Protein 1EHW (pdb70)

Sequence (285 aa):
HMGTRERTLVAVKPDGVQRRLVGDVIQRFERRGFTLVGMKMLQAPESVLAEHYQDLRRKPFYPALIRYMSSGPVVAMVWEGYNVVRASRAMIGHTDSAEAAPGTIRGDFSVHISRNVIHASDSVEGAQREIQLWFQSSELVSWMGTRERTLVAVKPDGVQRRLVGDVIQRFERRGFTLVGMKMLQAPESVLAEHYQDLRRKPFYPALIRYMSSGPVVAMVWEGYNVVRASRAMIGHTDSAEAAPGTIRGDFSVHISRNVIHASDSVEGAQREIQLWFQSSELVSW

Secondary structure (DSSP, 8-state):
--GGG-EEEEEE-HHHHHTT-HHHHHHHHHHTT-EEEEEEEE---HHHHHHHTGGGTTSTTHHHHHHHHTSS-EEEEEEESTTHHHHHHHHH--SSGGGSPBTBHHHHH---SS--SEEE-SSHHHHHHHHHHH--GGG----/--TT-EEEEEE-HHHHHTT-HHHHHHHHHHHT-EEEEEEEE---HHHHHHHTGGGTTSTTHHHHHHHHTSS-EEEEEEE-TTHHHHHHHHH--SSGGGSPBTBHHHHH---SSS-SEEE-SSHHHHHHHHHHH--GGG----

InterPro domains:
  IPR001564 Nucleoside diphosphate kinase [MF_00451] (37-172)
  IPR001564 Nucleoside diphosphate kinase [PR01243] (40-62)
  IPR001564 Nucleoside diphosphate kinase [PR01243] (84-103)
  IPR001564 Nucleoside diphosphate kinase [PR01243] (104-121)
  IPR001564 Nucleoside diphosphate kinase [PR01243] (125-141)
  IPR001564 Nucleoside diphosphate kinase [PR01243] (148-167)
  IPR023005 Nucleoside diphosphate kinase, active site [PS00469] (148-156)
  IPR034907 Nucleoside diphosphate kinase-like domain [PF00334] (38-171)
  IPR034907 Nucleoside diphosphate kinase-like domain [SM00562] (37-174)
  IPR036850 Nucleoside diphosphate kinase-like domain superfamily [G3DSA:3.30.70.141] (36-185)
  IPR036850 Nucleoside diphosphate kinase-like domain superfamily [SSF54919] (35-176)

Nearest PDB structures (foldseek):
  1ehw-assembly1_A  TM=1.000E+00  e=7.926E-31  Homo sapiens
  8qvz-assembly1_C  TM=9.868E-01  e=5.916E-25  Homo sapiens
  3bbc-assembly1_F  TM=9.945E-01  e=2.303E-24  Homo sapiens
  3wx8-assembly1_A  TM=9.876E-01  e=6.382E-24  Drosophila melanogaster
  4fkx-assembly1_A  TM=9.896E-01  e=4.544E-24  Trypanosoma brucei brucei TREU927

GO terms:
  GO:0005543 phospholipid binding (F, IDA)
  GO:0034214 protein hexamerization (P, IDA)
  GO:0005741 mitochondrial outer membrane (C, IDA)
  GO:0005743 mitochondrial inner membrane (C, IDA)
  GO:0005758 mitochondrial intermembrane space (C, IDA)
  GO:0005759 mitochondrial matrix (C, IDA)
  GO:0004550 nucleoside diphosphate kinase activity (F, IDA)
  GO:0120010 intermembrane phospholipid transfer (P, IDA)
  GO:0140339 phosphatidylglycerol transfer activity (F, IDA)
  GO:0160204 mitochondrion-mitochondrion outer membrane tether activity (F, IDA)
  GO:0005758 mitochondrial intermembrane space (C, EXP)
  GO:0005759 mitochondrial matrix (C, EXP)
  GO:0005739 mitochondrion (C, TAS)
  GO:0004550 nucleoside diphosphate kinase activity (F, TAS)
  GO:0009116 nucleoside metabolic process (P, TAS)
  GO:0005739 mitochondrion (C, HTP)
  GO:0005743 mitochondrial inner membrane (C, TAS)
  GO:0005515 protein binding (F, IPI)
  GO:0006869 lipid transport (P, IDA)
  GO:1901612 cardiolipin binding (F, IDA)

Radius of gyration: 19.13 Å; Cα contacts (8 Å, |Δi|>4): 571; chains: 2; bounding box: 41×61×41 Å

Organism: Homo sapiens (NCBI:txid9606)

B-factor: mean 34.46, std 13.57, range [12.35, 84.91]

Solvent-accessible surface area: 13832 Å² total; per-residue (Å²): 105,166,36,80,152,26,62,0,0,0,4,0,16,0,12,0,3,77,124,78,17,1,0,40,0,0,46,40,0,11,186,131,44,12,24,6,0,0,4,37,7,38,93,4,66,103,86,30,0,36,90,13,24,78,119,52,152,203,99,125,103,36,80,51,23,16,165,47,5,26,72,2,1,0,0,0,0,0,1,28,14,147,41,0,8,168,13,0,95,71,28,2,16,101,81,31,3,67,127,10,57,120,54,22,0,12,23,66,44,15,100,79,108,55,114,3,0,0,25,0,0,94,33,57,125,15,0,96,86,14,18,139,41,13,11,127,103,101,48,38,16,94,122,112,45,88,103,39,54,0,0,0,3,0,18,1,16,0,3,88,127,81,17,1,0,42,0,0,45,37,0,10,176,137,43,16,24,6,0,0,4,36,7,38,80,5,64,114,84,29,0,37,91,12,23,90,109,75,158,210,116,108,164,23,99,43,36,14,179,36,4,44,74,8,8,0,0,0,0,0,0,17,12,161,53,0,5,168,12,0,94,71,28,0,17,89,82,32,3,74,111,9,62,119,57,20,1,14,24,64,43,16,98,73,98,78,120,5,0,0,25,0,0,98,28,76,126,14,1,101,89,14,12,145,38,15,12,127,101,105,54,40,16,82,94

Foldseek 3Di:
DDFFFQKKKKKFAFLQVVVPCVVVVVVVLVVVPKDWFFKDKDQDDLVLVCVLPVVCVPPPCSVVLSCRRNVGIMMMTMITGGVVQVVLVLQAADLQLCPGDCRRQSVPPHRHRSNSGMDMQNDSVSRVVSCVSPDDVVRTHDD/DQQQFKKKKKFAFVLVVVPCPVVVVVVCVVVPKDWFFKDKDQDDLVLVCVLPVVCPPPPPPVVLSCRRRVGIMMMTMITGGVVQVVLVLQQADLALCPGDPRHVSVPPHHGSRNRGMDMQNDRVSRVVSCVSPDDPVRTHDD

Structure (mmCIF, N/CA/C/O backbone):
data_1EHW
#
_entry.id   1EHW
#
_cell.length_a   112.960
_cell.length_b   112.960
_cell.length_c   112.960
_cell.angle_alpha   90.00
_cell.angle_beta   90.00
_cell.angle_gamma   90.00
#
_symmetry.space_group_name_H-M   'P 21 3'
#
loop_
_entity.id
_entity.type
_entity.pdbx_description
1 polymer 'NUCLEOSIDE DIPHOSPHATE KINASE'
2 non-polymer 'SULFATE ION'
3 water water
#
loop_
_atom_site.group_PDB
_atom_site.id
_atom_site.type_symbol
_atom_site.label_atom_id
_atom_site.label_alt_id
_atom_site.label_comp_id
_atom_site.label_asym_id
_atom_site.label_entity_id
_atom_site.label_seq_id
_atom_site.pdbx_PDB_ins_code
_atom_site.Cartn_x
_atom_site.Cartn_y
_atom_site.Cartn_z
_atom_site.occupancy
_atom_site.B_iso_or_equiv
_atom_site.auth_seq_id
_atom_site.auth_comp_id
_atom_site.auth_asym_id
_atom_site.auth_atom_id
_atom_site.pdbx_PDB_model_num
ATOM 1 N N . HIS A 1 20 ? 91.101 95.678 41.325 1.00 64.05 0 HIS A N 1
ATOM 2 C CA . HIS A 1 20 ? 92.031 96.838 41.164 1.00 63.83 0 HIS A CA 1
ATOM 3 C C . HIS A 1 20 ? 92.235 97.584 42.493 1.00 63.45 0 HIS A C 1
ATOM 4 O O . HIS A 1 20 ? 92.482 98.796 42.515 1.00 62.99 0 HIS A O 1
ATOM 6 N N . MET A 1 21 ? 92.126 96.847 43.597 1.00 62.51 1 MET A N 1
ATOM 7 C CA . MET A 1 21 ? 92.301 97.416 44.931 1.00 61.01 1 MET A CA 1
ATOM 8 C C . MET A 1 21 ? 93.367 96.653 45.702 1.00 57.72 1 MET A C 1
ATOM 9 O O . MET A 1 21 ? 93.897 95.653 45.219 1.00 56.95 1 MET A O 1
ATOM 14 N N . GLY A 1 22 ? 93.658 97.127 46.909 1.00 55.43 2 GLY A N 1
ATOM 15 C CA . GLY A 1 22 ? 94.644 96.476 47.745 1.00 52.42 2 GLY A CA 1
ATOM 16 C C . GLY A 1 22 ? 95.909 96.051 47.017 1.00 50.80 2 GLY A C 1
ATOM 17 O O . GLY A 1 22 ? 96.681 96.886 46.549 1.00 49.60 2 GLY A O 1
ATOM 18 N N . THR A 1 23 ? 96.114 94.744 46.912 1.00 48.84 3 THR A N 1
ATOM 19 C CA . THR A 1 23 ? 97.300 94.196 46.272 1.00 48.84 3 THR A CA 1
ATOM 20 C C . THR A 1 23 ? 97.386 94.340 44.740 1.00 47.81 3 THR A C 1
ATOM 21 O O . THR A 1 23 ? 98.452 94.146 44.159 1.00 47.24 3 THR A O 1
ATOM 25 N N . ARG A 1 24 ? 96.281 94.676 44.083 1.00 46.60 4 ARG A N 1
ATOM 26 C CA . ARG A 1 24 ? 96.292 94.838 42.624 1.00 45.29 4 ARG A CA 1
ATOM 27 C C . ARG A 1 24 ? 96.207 96.316 42.244 1.00 41.02 4 ARG A C 1
ATOM 28 O O . ARG A 1 24 ? 95.859 96.641 41.101 1.00 40.61 4 ARG A O 1
ATOM 36 N N . GLU A 1 25 ? 96.514 97.196 43.206 1.00 35.91 5 GLU A N 1
ATOM 37 C CA . GLU A 1 25 ? 96.515 98.653 43.005 1.00 31.65 5 GLU A CA 1
ATOM 38 C C . GLU A 1 25 ? 97.582 99.006 41.941 1.00 29.56 5 GLU A C 1
ATOM 39 O O . GLU A 1 25 ? 98.640 98.382 41.873 1.00 28.14 5 GLU A O 1
ATOM 45 N N . ARG A 1 26 ? 97.300 99.985 41.094 1.00 29.09 6 ARG A N 1
ATOM 46 C CA . ARG A 1 26 ? 98.241 100.353 40.049 1.00 28.27 6 ARG A CA 1
ATOM 47 C C . ARG A 1 26 ? 98.500 101.859 39.963 1.00 27.73 6 ARG A C 1
ATOM 48 O O . ARG A 1 26 ? 97.686 102.664 40.417 1.00 26.74 6 ARG A O 1
ATOM 56 N N . THR A 1 27 ? 99.647 102.248 39.417 1.00 25.63 7 THR A N 1
ATOM 57 C CA . THR A 1 27 ? 99.969 103.672 39.296 1.00 25.69 7 THR A CA 1
ATOM 58 C C . THR A 1 27 ? 100.798 103.960 38.046 1.00 25.06 7 THR A C 1
ATOM 59 O O . THR A 1 27 ? 101.468 103.078 37.526 1.00 24.38 7 THR A O 1
ATOM 63 N N . LEU A 1 28 ? 100.741 105.188 37.549 1.00 25.12 8 LEU A N 1
ATOM 64 C CA . LEU A 1 28 ? 101.524 105.525 36.373 1.00 23.10 8 LEU A CA 1
ATOM 65 C C . LEU A 1 28 ? 102.789 106.274 36.788 1.00 22.78 8 LEU A C 1
ATOM 66 O O . LEU A 1 28 ? 102.732 107.228 37.565 1.00 22.39 8 LEU A O 1
ATOM 71 N N . VAL A 1 29 ? 103.928 105.837 36.280 1.00 21.90 9 VAL A N 1
ATOM 72 C CA . VAL A 1 29 ? 105.190 106.493 36.575 1.00 21.70 9 VAL A CA 1
ATOM 73 C C . VAL A 1 29 ? 105.826 106.859 35.230 1.00 22.66 9 VAL A C 1
ATOM 74 O O . VAL A 1 29 ? 105.823 106.059 34.284 1.00 21.31 9 VAL A O 1
ATOM 78 N N . ALA A 1 30 ? 106.374 108.063 35.126 1.00 21.34 10 ALA A N 1
ATOM 79 C CA . ALA A 1 30 ? 106.995 108.442 33.870 1.00 22.10 10 ALA A CA 1
ATOM 80 C C . ALA A 1 30 ? 108.342 109.114 34.060 1.00 20.27 10 ALA A C 1
ATOM 81 O O . ALA A 1 30 ? 108.513 109.968 34.924 1.00 23.24 10 ALA A O 1
ATOM 83 N N . VAL A 1 31 ? 109.312 108.706 33.260 1.00 20.46 11 VAL A N 1
ATOM 84 C CA . VAL A 1 31 ? 110.605 109.335 33.338 1.00 21.22 11 VAL A CA 1
ATOM 85 C C . VAL A 1 31 ? 110.568 110.433 32.281 1.00 22.96 11 VAL A C 1
ATOM 86 O O . VAL A 1 31 ? 110.366 110.171 31.106 1.00 23.09 11 VAL A O 1
ATOM 90 N N . LYS A 1 32 ? 110.734 111.666 32.747 1.00 21.93 12 LYS A N 1
ATOM 91 C CA . LYS A 1 32 ? 110.698 112.861 31.934 1.00 21.36 12 LYS A CA 1
ATOM 92 C C . LYS A 1 32 ? 111.892 112.979 30.997 1.00 22.85 12 LYS A C 1
ATOM 93 O O . LYS A 1 32 ? 112.900 112.282 31.167 1.00 24.04 12 LYS A O 1
ATOM 99 N N . PRO A 1 33 ? 111.797 113.863 29.987 1.00 21.92 13 PRO A N 1
ATOM 100 C CA . PRO A 1 33 ? 112.897 114.024 29.034 1.00 20.64 13 PRO A CA 1
ATOM 101 C C . PRO A 1 33 ? 114.264 114.221 29.670 1.00 19.06 13 PRO A C 1
ATOM 102 O O . PRO A 1 33 ? 115.244 113.649 29.196 1.00 18.94 13 PRO A O 1
ATOM 106 N N . ASP A 1 34 ? 114.344 115.013 30.739 1.00 19.99 14 ASP A N 1
ATOM 107 C CA . ASP A 1 34 ? 115.637 115.235 31.388 1.00 19.40 14 ASP A CA 1
ATOM 108 C C . ASP A 1 34 ? 116.199 113.925 31.938 1.00 19.42 14 ASP A C 1
ATOM 109 O O . ASP A 1 34 ? 117.390 113.654 31.820 1.00 20.77 14 ASP A O 1
ATOM 114 N N . GLY A 1 35 ? 115.317 113.107 32.503 1.00 18.09 15 GLY A N 1
ATOM 115 C CA . GLY A 1 35 ? 115.714 111.825 33.069 1.00 21.55 15 GLY A CA 1
ATOM 116 C C . GLY A 1 35 ? 116.241 110.853 32.034 1.00 21.40 15 GLY A C 1
ATOM 117 O O . GLY A 1 35 ? 117.181 110.100 32.312 1.00 17.76 15 GLY A O 1
ATOM 118 N N . VAL A 1 36 ? 115.645 110.868 30.841 1.00 22.50 16 VAL A N 1
ATOM 119 C CA . VAL A 1 36 ? 116.080 109.984 29.769 1.00 22.57 16 VAL A CA 1
ATOM 120 C C . VAL A 1 36 ? 117.436 110.433 29.197 1.00 23.51 16 VAL A C 1
ATOM 121 O O . VAL A 1 36 ? 118.344 109.608 28.987 1.00 23.44 16 VAL A O 1
ATOM 125 N N . GLN A 1 37 ? 117.579 111.734 28.958 1.00 24.25 17 GLN A N 1
ATOM 126 C CA . GLN A 1 37 ? 118.818 112.272 28.389 1.00 26.89 17 GLN A CA 1
ATOM 127 C C . GLN A 1 37 ? 119.993 112.192 29.363 1.00 26.43 17 GLN A C 1
ATOM 128 O O . GLN A 1 37 ? 121.136 112.002 28.954 1.00 25.94 17 GLN A O 1
ATOM 134 N N . ARG A 1 38 ? 119.721 112.329 30.655 1.00 24.16 18 ARG A N 1
ATOM 135 C CA . ARG A 1 38 ? 120.799 112.226 31.613 1.00 22.56 18 ARG A CA 1
ATOM 136 C C . ARG A 1 38 ? 121.081 110.744 31.928 1.00 22.40 18 ARG A C 1
ATOM 137 O O . ARG A 1 38 ? 121.916 110.424 32.759 1.00 21.94 18 ARG A O 1
ATOM 145 N N . ARG A 1 39 ? 120.379 109.845 31.244 1.00 23.15 19 ARG A N 1
ATOM 146 C CA . ARG A 1 39 ? 120.563 108.397 31.421 1.00 23.37 19 ARG A CA 1
ATOM 147 C C . ARG A 1 39 ? 120.349 107.842 32.835 1.00 22.90 19 ARG A C 1
ATOM 148 O O . ARG A 1 39 ? 121.212 107.154 33.386 1.00 18.53 19 ARG A O 1
ATOM 156 N N . LEU A 1 40 ? 119.178 108.147 33.394 1.00 19.82 20 LEU A N 1
ATOM 157 C CA . LEU A 1 40 ? 118.761 107.715 34.718 1.00 21.41 20 LEU A CA 1
ATOM 158 C C . LEU A 1 40 ? 117.620 106.670 34.644 1.00 19.58 20 LEU A C 1
ATOM 159 O O . LEU A 1 40 ? 117.013 106.339 35.661 1.00 20.44 20 LEU A O 1
ATOM 164 N N . VAL A 1 41 ? 117.340 106.141 33.458 1.00 19.40 21 VAL A N 1
ATOM 165 C CA . VAL A 1 41 ? 116.243 105.204 33.322 1.00 19.92 21 VAL A CA 1
ATOM 166 C C . VAL A 1 41 ? 116.463 103.944 34.155 1.00 20.77 21 VAL A C 1
ATOM 167 O O . VAL A 1 41 ? 115.588 103.544 34.914 1.00 18.19 21 VAL A O 1
ATOM 171 N N . GLY A 1 42 ? 117.642 103.337 34.026 1.00 20.27 22 GLY A N 1
ATOM 172 C CA . GLY A 1 42 ? 117.946 102.156 34.804 1.00 22.22 22 GLY A CA 1
ATOM 173 C C . GLY A 1 42 ? 117.858 102.470 36.292 1.00 22.39 22 GLY A C 1
ATOM 174 O O . GLY A 1 42 ? 117.230 101.712 37.046 1.00 20.57 22 GLY A O 1
ATOM 175 N N . ASP A 1 43 ? 118.468 103.580 36.720 1.00 20.17 23 ASP A N 1
ATOM 176 C CA . ASP A 1 43 ? 118.459 103.971 38.123 1.00 21.44 23 ASP A CA 1
ATOM 177 C C . ASP A 1 43 ? 117.062 104.068 38.684 1.00 20.21 23 ASP A C 1
ATOM 178 O O . ASP A 1 43 ? 116.802 103.601 39.786 1.00 20.71 23 ASP A O 1
ATOM 183 N N . VAL A 1 44 ? 116.164 104.701 37.939 1.00 19.64 24 VAL A N 1
ATOM 184 C CA . VAL A 1 44 ? 114.798 104.830 38.396 1.00 18.14 24 VAL A CA 1
ATOM 185 C C . VAL A 1 44 ? 114.078 103.476 38.511 1.00 18.29 24 VAL A C 1
ATOM 186 O O . VAL A 1 44 ? 113.404 103.218 39.503 1.00 17.31 24 VAL A O 1
ATOM 190 N N . ILE A 1 45 ? 114.226 102.612 37.503 1.00 18.19 25 ILE A N 1
ATOM 191 C CA . ILE A 1 45 ? 113.571 101.309 37.530 1.00 18.73 25 ILE A CA 1
ATOM 192 C C . ILE A 1 45 ? 114.069 100.422 38.679 1.00 18.47 25 ILE A C 1
ATOM 193 O O . ILE A 1 45 ? 113.252 99.762 39.332 1.00 20.80 25 ILE A O 1
ATOM 198 N N . GLN A 1 46 ? 115.385 100.421 38.949 1.00 20.57 26 GLN A N 1
ATOM 199 C CA . GLN A 1 46 ? 115.936 99.625 40.056 1.00 22.02 26 GLN A CA 1
ATOM 200 C C . GLN A 1 46 ? 115.232 99.934 41.374 1.00 19.19 26 GLN A C 1
ATOM 201 O O . GLN A 1 46 ? 114.955 99.031 42.156 1.00 19.73 26 GLN A O 1
ATOM 207 N N . ARG A 1 47 ? 114.942 101.203 41.632 1.00 18.51 27 ARG A N 1
ATOM 208 C CA . ARG A 1 47 ? 114.282 101.564 42.876 1.00 17.49 27 ARG A CA 1
ATOM 209 C C . ARG A 1 47 ? 112.870 101.022 42.994 1.00 17.35 27 ARG A C 1
ATOM 210 O O . ARG A 1 47 ? 112.434 100.663 44.091 1.00 17.64 27 ARG A O 1
ATOM 218 N N . PHE A 1 48 ? 112.143 100.948 41.886 1.00 16.87 28 PHE A N 1
ATOM 219 C CA . PHE A 1 48 ? 110.806 100.388 41.955 1.00 17.92 28 PHE A CA 1
ATOM 220 C C . PHE A 1 48 ? 110.925 98.855 42.058 1.00 18.23 28 PHE A C 1
ATOM 221 O O . PHE A 1 48 ? 110.178 98.215 42.793 1.00 17.83 28 PHE A O 1
ATOM 229 N N . GLU A 1 49 ? 111.891 98.270 41.360 1.00 17.57 29 GLU A N 1
ATOM 230 C CA . GLU A 1 49 ? 112.063 96.825 41.437 1.00 19.86 29 GLU A CA 1
ATOM 231 C C . GLU A 1 49 ? 112.493 96.367 42.817 1.00 19.33 29 GLU A C 1
ATOM 232 O O . GLU A 1 49 ? 111.941 95.417 43.357 1.00 20.46 29 GLU A O 1
ATOM 238 N N . ARG A 1 50 ? 113.456 97.046 43.414 1.00 18.10 30 ARG A N 1
ATOM 239 C CA . ARG A 1 50 ? 113.937 96.588 44.706 1.00 20.87 30 ARG A CA 1
ATOM 240 C C . ARG A 1 50 ? 112.875 96.720 45.777 1.00 20.39 30 ARG A C 1
ATOM 241 O O . ARG A 1 50 ? 112.934 96.058 46.800 1.00 20.54 30 ARG A O 1
ATOM 249 N N . ARG A 1 51 ? 111.875 97.551 45.536 1.00 20.05 31 ARG A N 1
ATOM 250 C CA . ARG A 1 51 ? 110.841 97.682 46.534 1.00 21.63 31 ARG A CA 1
ATOM 251 C C . ARG A 1 51 ? 109.775 96.581 46.383 1.00 22.75 31 ARG A C 1
ATOM 252 O O . ARG A 1 51 ? 108.835 96.514 47.172 1.00 24.27 31 ARG A O 1
ATOM 260 N N . GLY A 1 52 ? 109.930 95.716 45.379 1.00 21.65 32 GLY A N 1
ATOM 261 C CA . GLY A 1 52 ? 108.986 94.624 45.190 1.00 20.32 32 GLY A CA 1
ATOM 262 C C . GLY A 1 52 ? 107.782 94.834 44.277 1.00 22.68 32 GLY A C 1
ATOM 263 O O . GLY A 1 52 ? 106.910 93.969 44.175 1.00 23.03 32 GLY A O 1
ATOM 264 N N . PHE A 1 53 ? 107.714 95.966 43.595 1.00 21.22 33 PHE A N 1
ATOM 265 C CA . PHE A 1 53 ? 106.596 96.198 42.711 1.00 22.17 33 PHE A CA 1
ATOM 266 C C . PHE A 1 53 ? 106.699 95.340 41.462 1.00 20.32 33 PHE A C 1
ATOM 267 O O . PHE A 1 53 ? 107.759 94.836 41.138 1.00 21.48 33 PHE A O 1
ATOM 275 N N . THR A 1 54 ? 105.584 95.190 40.762 1.00 21.14 34 THR A N 1
ATOM 276 C CA . THR A 1 54 ? 105.538 94.411 39.542 1.00 21.76 34 THR A CA 1
ATOM 277 C C . THR A 1 54 ? 105.328 95.320 38.335 1.00 21.57 34 THR A C 1
ATOM 278 O O . THR A 1 54 ? 104.344 96.058 38.278 1.00 23.41 34 THR A O 1
ATOM 282 N N . LEU A 1 55 ? 106.252 95.258 37.382 1.00 22.13 35 LEU A N 1
ATOM 283 C CA . LEU A 1 55 ? 106.182 96.055 36.147 1.00 24.14 35 LEU A CA 1
ATOM 284 C C . LEU A 1 55 ? 105.112 95.471 35.238 1.00 24.38 35 LEU A C 1
ATOM 285 O O . LEU A 1 55 ? 105.271 94.392 34.689 1.00 24.95 35 LEU A O 1
ATOM 290 N N . VAL A 1 56 ? 104.035 96.198 35.049 1.00 23.42 36 VAL A N 1
ATOM 291 C CA . VAL A 1 56 ? 102.948 95.689 34.246 1.00 25.83 36 VAL A CA 1
ATOM 292 C C . VAL A 1 56 ? 102.791 96.294 32.838 1.00 26.17 36 VAL A C 1
ATOM 293 O O . VAL A 1 56 ? 102.096 95.747 31.997 1.00 24.76 36 VAL A O 1
ATOM 297 N N . GLY A 1 57 ? 103.460 97.411 32.572 1.00 25.05 37 GLY A N 1
ATOM 298 C CA . GLY A 1 57 ? 103.381 98.010 31.258 1.00 23.68 37 GLY A CA 1
ATOM 299 C C . GLY A 1 57 ? 104.543 98.960 31.097 1.00 24.22 37 GLY A C 1
ATOM 300 O O . GLY A 1 57 ? 104.971 99.583 32.063 1.00 23.85 37 GLY A O 1
ATOM 301 N N . MET A 1 58 ? 105.079 99.070 29.892 1.00 25.89 38 MET A N 1
ATOM 302 C CA . MET A 1 58 ? 106.170 99.995 29.685 1.00 26.68 38 MET A CA 1
ATOM 303 C C . MET A 1 58 ? 106.489 100.291 28.227 1.00 27.37 38 MET A C 1
ATOM 304 O O . MET A 1 58 ? 106.493 99.388 27.383 1.00 27.38 38 MET A O 1
ATOM 309 N N . LYS A 1 59 ? 106.756 101.566 27.943 1.00 27.39 39 LYS A N 1
ATOM 310 C CA . LYS A 1 59 ? 107.134 101.986 26.596 1.00 28.71 39 LYS A CA 1
ATOM 311 C C . LYS A 1 59 ? 107.790 103.360 26.555 1.00 28.13 39 LYS A C 1
ATOM 312 O O . LYS A 1 59 ? 107.520 104.224 27.393 1.00 25.79 39 LYS A O 1
ATOM 318 N N . MET A 1 60 ? 108.668 103.536 25.580 1.00 27.94 40 MET A N 1
ATOM 319 C CA . MET A 1 60 ? 109.317 104.804 25.366 1.00 29.10 40 MET A CA 1
ATOM 320 C C . MET A 1 60 ? 108.591 105.462 24.194 1.00 31.23 40 MET A C 1
ATOM 321 O O . MET A 1 60 ? 108.309 104.801 23.194 1.00 31.61 40 MET A O 1
ATOM 326 N N . LEU A 1 61 ? 108.289 106.749 24.314 1.00 31.51 41 LEU A N 1
ATOM 327 C CA . LEU A 1 61 ? 107.627 107.463 23.236 1.00 32.90 41 LEU A CA 1
ATOM 328 C C . LEU A 1 61 ? 107.793 108.964 23.339 1.00 34.68 41 LEU A C 1
ATOM 329 O O . LEU A 1 61 ? 108.187 109.501 24.376 1.00 33.03 41 LEU A O 1
ATOM 334 N N . GLN A 1 62 ? 107.502 109.633 22.227 1.00 38.63 42 GLN A N 1
ATOM 335 C CA . GLN A 1 62 ? 107.496 111.089 22.163 1.00 40.14 42 GLN A CA 1
ATOM 336 C C . GLN A 1 62 ? 106.017 111.359 22.348 1.00 39.63 42 GLN A C 1
ATOM 337 O O . GLN A 1 62 ? 105.220 111.115 21.453 1.00 40.97 42 GLN A O 1
ATOM 343 N N . ALA A 1 63 ? 105.638 111.818 23.527 1.00 39.69 43 ALA A N 1
ATOM 344 C CA . ALA A 1 63 ? 104.243 112.083 23.813 1.00 40.09 43 ALA A CA 1
ATOM 345 C C . ALA A 1 63 ? 103.656 113.160 22.906 1.00 42.26 43 ALA A C 1
ATOM 346 O O . ALA A 1 63 ? 104.278 114.200 22.680 1.00 41.65 43 ALA A O 1
ATOM 348 N N . PRO A 1 64 ? 102.456 112.906 22.351 1.00 43.85 44 PRO A N 1
ATOM 349 C CA . PRO A 1 64 ? 101.774 113.863 21.472 1.00 45.53 44 PRO A CA 1
ATOM 350 C C . PRO A 1 64 ? 101.233 114.972 22.361 1.00 46.40 44 PRO A C 1
ATOM 351 O O . PRO A 1 64 ? 100.739 114.694 23.459 1.00 45.43 44 PRO A O 1
ATOM 355 N N . GLU A 1 65 ? 101.322 116.220 21.909 1.00 48.32 45 GLU A N 1
ATOM 356 C CA . GLU A 1 65 ? 100.819 117.328 22.711 1.00 50.01 45 GLU A CA 1
ATOM 357 C C . GLU A 1 65 ? 99.371 1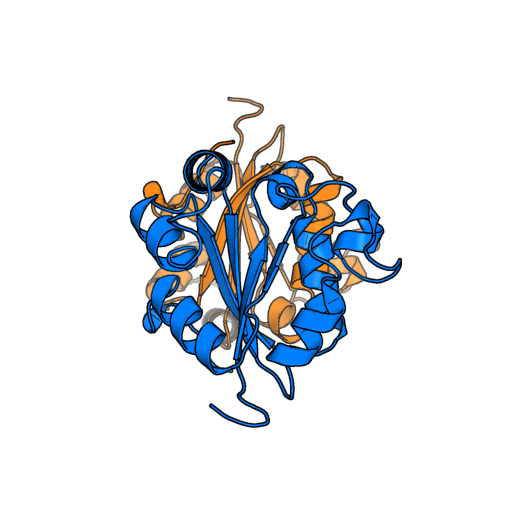17.121 23.173 1.00 48.87 45 GLU A C 1
ATOM 358 O O . GLU A 1 65 ? 98.968 117.633 24.224 1.00 48.74 45 GLU A O 1
ATOM 364 N N . SER A 1 66 ? 98.590 116.373 22.399 1.00 47.34 46 SER A N 1
ATOM 365 C CA . SER A 1 66 ? 97.203 116.130 22.780 1.00 47.07 46 SER A CA 1
ATOM 366 C C . SER A 1 66 ? 97.127 115.302 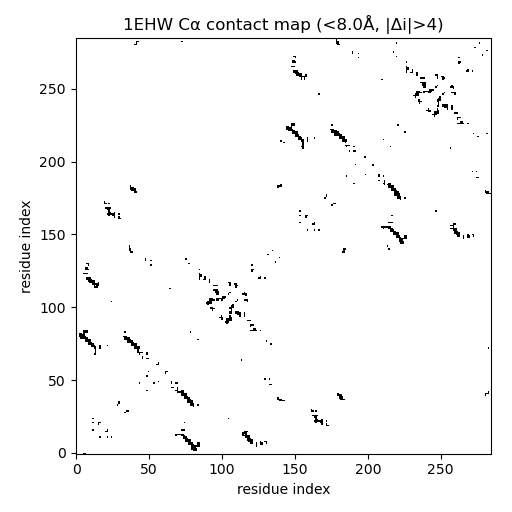24.070 1.00 45.03 46 SER A C 1
ATOM 367 O O . SER A 1 66 ? 96.263 115.544 24.928 1.00 44.35 46 SER A O 1
ATOM 370 N N . VAL A 1 67 ? 98.033 114.332 24.213 1.00 43.28 47 VAL A N 1
ATOM 371 C CA . VAL A 1 67 ? 98.069 113.500 25.416 1.00 40.70 47 VAL A CA 1
ATOM 372 C C . VAL A 1 67 ? 98.570 114.356 26.577 1.00 37.50 47 VAL A C 1
ATOM 373 O O . VAL A 1 67 ? 97.989 114.339 27.654 1.00 37.88 47 VAL A O 1
ATOM 377 N N . LEU A 1 68 ? 99.636 115.120 26.345 1.00 35.97 48 LEU A N 1
ATOM 378 C CA . LEU A 1 68 ? 100.198 115.982 2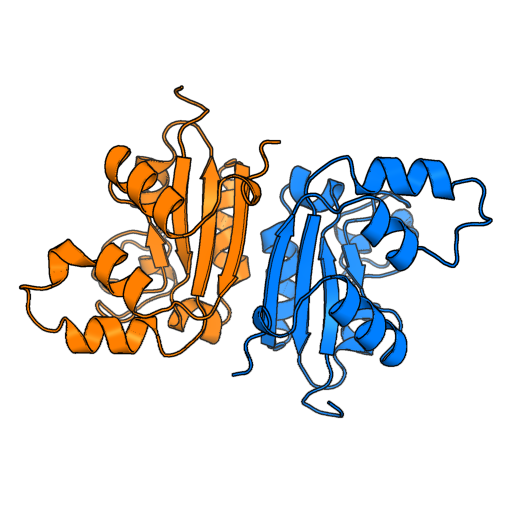7.382 1.00 36.97 48 LEU A CA 1
ATOM 379 C C . LEU A 1 68 ? 99.202 117.010 27.905 1.00 38.33 48 LEU A C 1
ATOM 380 O O . LEU A 1 68 ? 99.177 117.305 29.103 1.00 36.71 48 LEU A O 1
ATOM 385 N N . ALA A 1 69 ? 98.371 117.548 27.011 1.00 39.17 49 ALA A N 1
ATOM 386 C CA . ALA A 1 69 ? 97.374 118.543 27.404 1.00 39.70 49 ALA A CA 1
ATOM 387 C C . ALA A 1 69 ? 96.347 117.940 28.360 1.00 40.78 49 ALA A C 1
ATOM 388 O O . ALA A 1 69 ? 95.919 118.580 29.323 1.00 40.84 49 ALA A O 1
ATOM 390 N N . GLU A 1 70 ? 95.940 116.706 28.097 1.00 40.75 50 GLU A N 1
ATOM 391 C CA . GLU A 1 70 ? 94.962 116.070 28.967 1.00 42.19 50 GLU A CA 1
ATOM 392 C C . GLU A 1 70 ? 95.651 115.664 30.279 1.00 40.69 50 GLU A C 1
ATOM 393 O O . GLU A 1 70 ? 95.088 115.823 31.373 1.00 38.74 50 GLU A O 1
ATOM 399 N N . HIS A 1 71 ? 96.884 115.165 30.166 1.00 40.24 51 HIS A N 1
ATOM 400 C CA . HIS A 1 71 ? 97.646 114.763 31.353 1.00 38.86 51 HIS A CA 1
ATOM 401 C C . HIS A 1 71 ? 97.718 115.942 32.314 1.00 38.81 51 HIS A C 1
ATOM 402 O O . HIS A 1 71 ? 97.369 115.807 33.482 1.00 37.21 51 HIS A O 1
ATOM 409 N N . TYR A 1 72 ? 98.162 117.091 31.795 1.00 38.51 52 TYR A N 1
ATOM 410 C CA . TYR A 1 72 ? 98.313 118.322 32.579 1.00 41.12 52 TYR A CA 1
ATOM 411 C C . TYR A 1 72 ? 97.124 119.276 32.479 1.00 43.57 52 TYR A C 1
ATOM 412 O O . TYR A 1 72 ? 97.247 120.470 32.777 1.00 43.50 52 TYR A O 1
ATOM 421 N N . GLN A 1 73 ? 95.970 118.751 32.081 1.00 47.19 53 GLN A N 1
ATOM 422 C CA . GLN A 1 73 ? 94.790 119.584 31.905 1.00 50.75 53 GLN A CA 1
ATOM 423 C C . GLN A 1 73 ? 94.467 120.563 33.031 1.00 51.21 53 GLN A C 1
ATOM 424 O O . GLN A 1 73 ? 94.084 121.694 32.755 1.00 51.93 53 GLN A O 1
ATOM 430 N N . ASP A 1 74 ? 94.621 120.174 34.291 1.00 51.70 54 ASP A N 1
ATOM 431 C CA . ASP A 1 74 ? 94.277 121.118 35.338 1.00 52.75 54 ASP A CA 1
ATOM 432 C C . ASP A 1 74 ? 95.360 122.118 35.756 1.00 52.70 54 ASP A C 1
ATOM 433 O O . ASP A 1 74 ? 95.430 122.528 36.913 1.00 53.69 54 ASP A O 1
ATOM 438 N N . LEU A 1 75 ? 96.191 122.518 34.797 1.00 51.81 55 LEU A N 1
ATOM 439 C CA . LEU A 1 75 ? 97.235 123.519 35.018 1.00 52.13 55 LEU A CA 1
ATOM 440 C C . LEU A 1 75 ? 97.186 124.446 33.802 1.00 53.40 55 LEU A C 1
ATOM 441 O O . LEU A 1 75 ? 98.001 125.358 33.668 1.00 52.40 55 LEU A O 1
ATOM 446 N N . ARG A 1 76 ? 96.229 124.181 32.916 1.00 55.81 56 ARG A N 1
ATOM 447 C CA . ARG A 1 76 ? 96.021 124.945 31.680 1.00 59.65 56 ARG A CA 1
ATOM 448 C C . ARG A 1 76 ? 95.989 126.465 31.880 1.00 60.16 56 ARG A C 1
ATOM 449 O O . ARG A 1 76 ? 96.427 127.223 31.012 1.00 59.14 56 ARG A O 1
ATOM 457 N N . ARG A 1 77 ? 95.465 126.899 33.024 1.00 61.69 57 ARG A N 1
ATOM 458 C CA . ARG A 1 77 ? 95.361 128.318 33.358 1.00 63.05 57 ARG A CA 1
ATOM 459 C C . ARG A 1 77 ? 96.712 128.939 33.720 1.00 61.81 57 ARG A C 1
ATOM 460 O O . ARG A 1 77 ? 96.967 130.112 33.427 1.00 62.96 57 ARG A O 1
ATOM 468 N N . LYS A 1 78 ? 97.566 128.156 34.376 1.00 58.57 58 LYS A N 1
ATOM 469 C CA . LYS A 1 78 ? 98.882 128.629 34.792 1.00 54.21 58 LYS A CA 1
ATOM 470 C C . LYS A 1 78 ? 99.627 129.236 33.620 1.00 52.11 58 LYS A C 1
ATOM 471 O O . LYS A 1 78 ? 99.450 128.817 32.480 1.00 51.46 58 LYS A O 1
ATOM 477 N N . PRO A 1 79 ? 100.468 130.246 33.887 1.00 51.11 59 PRO A N 1
ATOM 478 C CA . PRO A 1 79 ? 101.231 130.894 32.817 1.00 50.30 59 PRO A CA 1
ATOM 479 C C . PRO A 1 79 ? 102.381 130.062 32.249 1.00 50.13 59 PRO A C 1
ATOM 480 O O . PRO A 1 79 ? 102.854 130.338 31.138 1.00 49.69 59 PRO A O 1
ATOM 484 N N . PHE A 1 80 ? 102.828 129.048 32.993 1.00 48.35 60 PHE A N 1
ATOM 485 C CA . PHE A 1 80 ? 103.921 128.195 32.519 1.00 46.91 60 PHE A CA 1
ATOM 486 C C . PHE A 1 80 ? 103.421 126.982 31.730 1.00 46.91 60 PHE A C 1
ATOM 487 O O . PHE A 1 80 ? 104.209 126.272 31.099 1.00 46.43 60 PHE A O 1
ATOM 495 N N . TYR A 1 81 ? 102.107 126.770 31.754 1.00 47.21 61 TYR A N 1
ATOM 496 C CA . TYR A 1 81 ? 101.484 125.658 31.053 1.00 46.57 61 TYR A CA 1
ATOM 497 C C . TYR A 1 81 ? 101.990 125.539 29.617 1.00 47.17 61 TYR A C 1
ATOM 498 O O . TYR A 1 81 ? 102.368 124.461 29.183 1.00 48.19 61 TYR A O 1
ATOM 507 N N . PRO A 1 82 ? 102.022 126.646 28.856 1.00 47.53 62 PRO A N 1
ATOM 508 C CA . PRO A 1 82 ? 102.513 126.528 27.470 1.00 46.28 62 PRO A CA 1
ATOM 509 C C . PRO A 1 82 ? 103.979 126.095 27.383 1.00 44.52 62 PRO A C 1
ATOM 510 O O . PRO A 1 82 ? 104.355 125.319 26.498 1.00 44.61 62 PRO A O 1
ATOM 514 N N . ALA A 1 83 ? 104.809 126.620 28.282 1.00 42.21 63 ALA A N 1
ATOM 515 C CA . ALA A 1 83 ? 106.231 126.264 28.302 1.00 39.54 63 ALA A CA 1
ATOM 516 C C . ALA A 1 83 ? 106.383 124.782 28.719 1.00 37.51 63 ALA A C 1
ATOM 517 O O . ALA A 1 83 ? 107.191 124.050 28.153 1.00 36.63 63 ALA A O 1
ATOM 519 N N . LEU A 1 84 ? 105.590 124.351 29.697 1.00 34.67 64 LEU A N 1
ATOM 520 C CA . LEU A 1 84 ? 105.632 122.980 30.175 1.00 36.14 64 LEU A CA 1
ATOM 521 C C . LEU A 1 84 ? 105.322 121.964 29.064 1.00 36.81 64 LEU A C 1
ATOM 522 O O . LEU A 1 84 ? 106.022 120.947 28.923 1.00 36.06 64 LEU A O 1
ATOM 527 N N . ILE A 1 85 ? 104.277 122.239 28.285 1.00 36.90 65 ILE A N 1
ATOM 528 C CA . ILE A 1 85 ? 103.878 121.358 27.197 1.00 36.57 65 ILE A CA 1
ATOM 529 C C . ILE A 1 85 ? 104.980 121.247 26.147 1.00 39.50 65 ILE A C 1
ATOM 530 O O . ILE A 1 85 ? 105.238 120.170 25.611 1.00 39.49 65 ILE A O 1
ATOM 535 N N . ARG A 1 86 ? 105.638 122.358 25.837 1.00 41.07 66 ARG A N 1
ATOM 536 C CA . ARG A 1 86 ? 106.703 122.305 24.837 1.00 43.11 66 ARG A CA 1
ATOM 537 C C . ARG A 1 86 ? 107.862 121.484 25.363 1.00 41.04 66 ARG A C 1
ATOM 538 O O . ARG A 1 86 ? 108.442 120.672 24.643 1.00 41.01 66 ARG A O 1
ATOM 546 N N . TYR A 1 87 ? 108.218 121.727 26.620 1.00 38.30 67 TYR A N 1
ATOM 547 C CA . TYR A 1 87 ? 109.328 121.021 27.223 1.00 37.29 67 TYR A CA 1
ATOM 548 C C . TYR A 1 87 ? 109.056 119.526 27.272 1.00 36.09 67 TYR A C 1
ATOM 549 O O . TYR A 1 87 ? 109.896 118.736 26.861 1.00 36.96 67 TYR A O 1
ATOM 558 N N . MET A 1 88 ? 107.883 119.133 27.760 1.00 35.81 68 MET A N 1
ATOM 559 C CA . MET A 1 88 ? 107.558 117.714 27.856 1.00 35.41 68 MET A CA 1
ATOM 560 C C . MET A 1 88 ? 107.515 116.962 26.536 1.00 36.52 68 MET A C 1
ATOM 561 O O . MET A 1 88 ? 107.597 115.738 26.524 1.00 35.47 68 MET A O 1
ATOM 566 N N . SER A 1 89 ? 107.379 117.674 25.423 1.00 37.86 69 SER A N 1
ATOM 567 C CA . SER A 1 89 ? 107.366 117.005 24.124 1.00 38.43 69 SER A CA 1
ATOM 568 C C . SER A 1 89 ? 108.671 117.255 23.399 1.00 37.71 69 SER A C 1
ATOM 569 O O . SER A 1 89 ? 108.811 116.926 22.236 1.00 39.09 69 SER A O 1
ATOM 572 N N . SER A 1 90 ? 109.645 117.809 24.103 1.00 37.73 70 SER A N 1
ATOM 573 C CA . SER A 1 90 ? 110.928 118.117 23.487 1.00 37.78 70 SER A CA 1
ATOM 574 C C . SER A 1 90 ? 111.845 116.914 23.373 1.00 38.42 70 SER A C 1
ATOM 575 O O . SER A 1 90 ? 112.929 117.010 22.797 1.00 39.67 70 SER A O 1
ATOM 578 N N . GLY A 1 91 ? 111.436 115.782 23.938 1.00 37.03 71 GLY A N 1
ATOM 579 C CA . GLY A 1 91 ? 112.280 114.599 23.875 1.00 32.14 71 GLY A CA 1
ATOM 580 C C . GLY A 1 91 ? 111.512 113.373 24.300 1.00 29.06 71 GLY A C 1
ATOM 581 O O . GLY A 1 91 ? 110.391 113.490 24.782 1.00 28.58 71 GLY A O 1
ATOM 582 N N . PRO A 1 92 ? 112.089 112.179 24.145 1.00 28.83 72 PRO A N 1
ATOM 583 C CA . PRO A 1 92 ? 111.398 110.953 24.533 1.00 29.76 72 PRO A CA 1
ATOM 584 C C . PRO A 1 92 ? 111.118 110.861 26.028 1.00 29.03 72 PRO A C 1
ATOM 585 O O . PRO A 1 92 ? 111.861 111.392 26.844 1.00 29.28 72 PRO A O 1
ATOM 589 N N . VAL A 1 93 ? 110.034 110.171 26.356 1.00 27.17 73 VAL A N 1
ATOM 590 C CA . VAL A 1 93 ? 109.600 109.956 27.718 1.00 26.76 73 VAL A CA 1
ATOM 591 C C . VAL A 1 93 ? 109.461 108.440 27.888 1.00 27.04 73 VAL A C 1
ATOM 592 O O . VAL A 1 93 ? 109.199 107.750 26.905 1.00 25.46 73 VAL A O 1
ATOM 596 N N . VAL A 1 94 ? 109.666 107.902 29.093 1.00 25.17 74 VAL A N 1
ATOM 597 C CA . VAL A 1 94 ? 109.458 106.465 29.291 1.00 23.51 74 VAL A CA 1
ATOM 598 C C . VAL A 1 94 ? 108.269 106.352 30.243 1.00 23.99 74 VAL A C 1
ATOM 599 O O . VAL A 1 94 ? 108.331 106.851 31.368 1.00 26.57 74 VAL A O 1
ATOM 603 N N . ALA A 1 95 ? 107.175 105.736 29.781 1.00 22.30 75 ALA A N 1
ATOM 604 C CA . ALA A 1 95 ? 105.955 105.561 30.593 1.00 20.53 75 ALA A CA 1
ATOM 605 C C . ALA A 1 95 ? 105.896 104.134 31.136 1.00 19.68 75 ALA A C 1
ATOM 606 O O . ALA A 1 95 ? 106.237 103.164 30.427 1.00 20.51 75 ALA A O 1
ATOM 608 N N . MET A 1 96 ? 105.432 104.010 32.376 1.00 20.78 76 MET A N 1
ATOM 609 C CA . MET A 1 96 ? 105.364 102.714 33.041 1.00 20.45 76 MET A CA 1
ATOM 610 C C . MET A 1 96 ? 104.171 102.585 33.937 1.00 19.69 76 MET A C 1
ATOM 611 O O . MET A 1 96 ? 103.665 103.569 34.477 1.00 18.94 76 MET A O 1
ATOM 616 N N . VAL A 1 97 ? 103.730 101.347 34.119 1.00 20.02 77 VAL A N 1
ATOM 617 C CA . VAL A 1 97 ? 102.635 101.083 35.019 1.00 19.92 77 VAL A CA 1
ATOM 618 C C . VAL A 1 97 ? 103.183 100.064 36.022 1.00 21.62 77 VAL A C 1
ATOM 619 O O . VAL A 1 97 ? 103.724 99.017 35.632 1.00 20.99 77 VAL A O 1
ATOM 623 N N . TRP A 1 98 ? 103.072 100.385 37.309 1.00 21.54 78 TRP A N 1
ATOM 624 C CA . TRP A 1 98 ? 103.567 99.507 38.366 1.00 21.44 78 TRP A CA 1
ATOM 625 C C . TRP A 1 98 ? 102.393 99.044 39.205 1.00 23.01 78 TRP A C 1
ATOM 626 O O . TRP A 1 98 ? 101.445 99.800 39.440 1.00 22.84 78 TRP A O 1
ATOM 637 N N . GLU A 1 99 ? 102.478 97.806 39.682 1.00 22.94 79 GLU A N 1
ATOM 638 C CA . GLU A 1 99 ? 101.408 97.226 40.463 1.00 23.78 79 GLU A CA 1
ATOM 639 C C . GLU A 1 99 ? 101.910 96.701 41.794 1.00 22.25 79 GLU A C 1
ATOM 640 O O . GLU A 1 99 ? 102.993 96.154 41.878 1.00 22.49 79 GLU A O 1
ATOM 646 N N . GLY A 1 100 ? 101.110 96.858 42.836 1.00 21.86 80 GLY A N 1
ATOM 647 C CA . GLY A 1 100 ? 101.508 96.351 44.124 1.00 21.76 80 GLY A CA 1
ATOM 648 C C . GLY A 1 100 ? 100.709 96.998 45.218 1.00 22.53 80 GLY A C 1
ATOM 649 O O . GLY A 1 100 ? 100.008 97.971 44.987 1.00 25.51 80 GLY A O 1
ATOM 650 N N . TYR A 1 101 ? 100.821 96.448 46.412 1.00 24.06 81 TYR A N 1
ATOM 651 C CA . TYR A 1 101 ? 100.125 96.938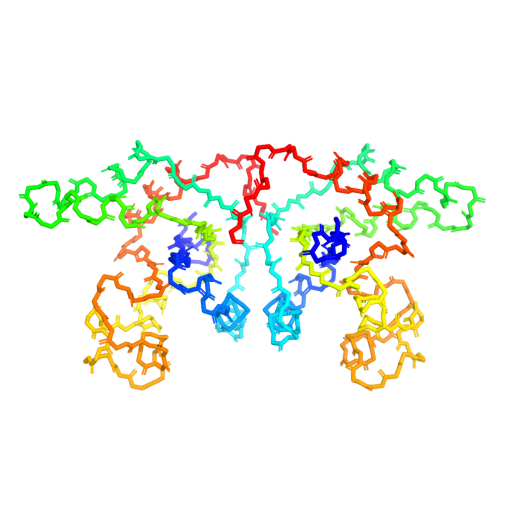 47.590 1.00 24.84 81 TYR A CA 1
ATOM 652 C C . TYR A 1 101 ? 100.655 98.343 47.939 1.00 24.47 81 TYR A C 1
ATOM 653 O O . TYR A 1 101 ? 101.856 98.540 48.013 1.00 25.42 81 TYR A O 1
ATOM 662 N N . ASN A 1 102 ? 99.743 99.304 48.108 1.00 25.05 82 ASN A N 1
ATOM 663 C CA . ASN A 1 102 ? 100.048 100.710 48.441 1.00 25.02 82 ASN A CA 1
ATOM 664 C C . ASN A 1 102 ? 100.972 101.346 47.406 1.00 24.64 82 ASN A C 1
ATOM 665 O O . ASN A 1 102 ? 101.709 102.285 47.730 1.00 24.17 82 ASN A O 1
ATOM 670 N N . VAL A 1 103 ? 100.955 100.855 46.173 1.00 21.55 83 VAL A N 1
ATOM 671 C CA . VAL A 1 103 ? 101.862 101.397 45.186 1.00 21.64 83 VAL A CA 1
ATOM 672 C C . VAL A 1 103 ? 101.685 102.894 44.899 1.00 23.94 83 VAL A C 1
ATOM 673 O O . VAL A 1 103 ? 102.672 103.586 44.607 1.00 21.95 83 VAL A O 1
ATOM 677 N N . VAL A 1 104 ? 100.462 103.421 44.990 1.00 21.69 84 VAL A N 1
ATOM 678 C CA . VAL A 1 104 ? 100.299 104.845 44.704 1.00 24.05 84 VAL A CA 1
ATOM 679 C C . VAL A 1 104 ? 100.961 105.733 45.756 1.00 25.26 84 VAL A C 1
ATOM 680 O O . VAL A 1 104 ? 101.802 106.579 45.405 1.00 25.03 84 VAL A O 1
ATOM 684 N N . ARG A 1 105 ? 100.634 105.532 47.031 1.00 24.97 85 ARG A N 1
ATOM 685 C CA . ARG A 1 105 ? 101.243 106.353 48.060 1.00 27.63 85 ARG A CA 1
ATOM 686 C C . ARG A 1 105 ? 102.738 106.097 48.210 1.00 26.39 85 ARG A C 1
ATOM 687 O O . ARG A 1 105 ? 103.488 107.045 48.471 1.00 24.68 85 ARG A O 1
ATOM 695 N N . ALA A 1 106 ? 103.183 104.852 48.039 1.00 24.82 86 ALA A N 1
ATOM 696 C CA . ALA A 1 106 ? 104.618 104.550 48.154 1.00 25.34 86 ALA A CA 1
ATOM 697 C C . ALA A 1 106 ? 105.432 105.235 47.055 1.00 23.40 86 ALA A C 1
ATOM 698 O O . ALA A 1 106 ? 106.523 105.747 47.308 1.00 23.98 86 ALA A O 1
ATOM 700 N N . SER A 1 107 ? 104.915 105.237 45.836 1.00 21.92 87 SER A N 1
ATOM 701 C CA . SER A 1 107 ? 105.624 105.876 44.730 1.00 23.34 87 SER A CA 1
ATOM 702 C C . SER A 1 107 ? 105.681 107.383 44.923 1.00 23.67 87 SER A C 1
ATOM 703 O O . SER A 1 107 ? 106.664 108.034 44.575 1.00 23.64 87 SER A O 1
ATOM 706 N N . ARG A 1 108 ? 104.621 107.933 45.492 1.00 24.51 88 ARG A N 1
ATOM 707 C CA . ARG A 1 108 ? 104.572 109.347 45.743 1.00 25.19 88 ARG A CA 1
ATOM 708 C C . ARG A 1 108 ? 105.626 109.709 46.768 1.00 24.77 88 ARG A C 1
ATOM 709 O O . ARG A 1 108 ? 106.276 110.743 46.627 1.00 25.47 88 ARG A O 1
ATOM 717 N N . ALA A 1 109 ? 105.809 108.879 47.795 1.00 20.92 89 ALA A N 1
ATOM 718 C CA . ALA A 1 109 ? 106.823 109.181 48.800 1.00 20.75 89 ALA A CA 1
ATOM 719 C C . ALA A 1 109 ? 108.264 109.025 48.248 1.00 21.77 89 ALA A C 1
ATOM 720 O O . ALA A 1 109 ? 109.173 109.758 48.657 1.00 20.46 89 ALA A O 1
ATOM 722 N N . MET A 1 110 ? 108.461 108.089 47.312 1.00 19.87 90 MET A N 1
ATOM 723 C CA . MET A 1 110 ? 109.778 107.829 46.735 1.00 21.90 90 MET A CA 1
ATOM 724 C C . MET A 1 110 ? 110.270 108.928 45.823 1.00 21.92 90 MET A C 1
ATOM 725 O O . MET A 1 110 ? 111.482 109.114 45.666 1.00 23.04 90 MET A O 1
ATOM 730 N N . ILE A 1 111 ? 109.355 109.665 45.215 1.00 21.87 91 ILE A N 1
ATOM 731 C CA . ILE A 1 111 ? 109.822 110.685 44.307 1.00 23.58 91 ILE A CA 1
ATOM 732 C C . ILE A 1 111 ? 110.247 111.972 44.986 1.00 22.40 91 ILE A C 1
ATOM 733 O O . ILE A 1 111 ? 111.196 112.593 44.537 1.00 21.57 91 ILE A O 1
ATOM 738 N N . GLY A 1 112 ? 109.585 112.376 46.060 1.00 21.78 92 GLY A N 1
ATOM 739 C CA . GLY A 1 112 ? 109.990 113.610 46.709 1.00 23.41 92 GLY A CA 1
ATOM 740 C C . GLY A 1 112 ? 109.299 114.868 46.218 1.00 24.80 92 GLY A C 1
ATOM 741 O O . GLY A 1 112 ? 108.576 114.873 45.235 1.00 25.62 92 GLY A O 1
ATOM 742 N N . HIS A 1 113 ? 109.534 115.949 46.933 1.00 25.78 93 HIS A N 1
ATOM 743 C CA . HIS A 1 113 ? 108.961 117.262 46.662 1.00 28.91 93 HIS A CA 1
ATOM 744 C C . HIS A 1 113 ? 109.126 117.784 45.227 1.00 26.55 93 HIS A C 1
ATOM 745 O O . HIS A 1 113 ? 110.177 117.616 44.626 1.00 24.83 93 HIS A O 1
ATOM 752 N N . THR A 1 114 ? 108.083 118.424 44.694 1.00 26.67 94 THR A N 1
ATOM 753 C CA . THR A 1 114 ? 108.089 118.973 43.323 1.00 27.33 94 THR A CA 1
ATOM 754 C C . THR A 1 114 ? 109.391 119.722 43.044 1.00 25.11 94 THR A C 1
ATOM 755 O O . THR A 1 114 ? 109.993 119.585 41.977 1.00 23.70 94 THR A O 1
ATOM 759 N N . ASP A 1 115 ? 109.784 120.550 44.008 1.00 23.67 95 ASP A N 1
ATOM 760 C CA . ASP A 1 115 ? 111.027 121.312 43.930 1.00 24.52 95 ASP A CA 1
ATOM 761 C C . ASP A 1 115 ? 112.171 120.375 44.379 1.00 23.14 95 ASP A C 1
ATOM 762 O O . ASP A 1 115 ? 112.378 120.173 45.581 1.00 21.67 95 ASP A O 1
ATOM 767 N N . SER A 1 116 ? 112.905 119.814 43.416 1.00 23.15 96 SER A N 1
ATOM 768 C CA . SER A 1 116 ? 113.992 118.887 43.729 1.00 23.81 96 SER A CA 1
ATOM 769 C C . SER A 1 116 ? 115.025 119.416 44.723 1.00 24.06 96 SER A C 1
ATOM 770 O O . SER A 1 116 ? 115.559 118.638 45.533 1.00 21.88 96 SER A O 1
ATOM 773 N N . ALA A 1 117 ? 115.331 120.714 44.638 1.00 25.41 97 ALA A N 1
ATOM 774 C CA . ALA A 1 117 ? 116.308 121.323 45.529 1.00 27.06 97 ALA A CA 1
ATOM 775 C C . ALA A 1 117 ? 115.840 121.200 46.985 1.00 28.03 97 ALA A C 1
ATOM 776 O O . ALA A 1 117 ? 116.660 121.170 47.902 1.00 31.64 97 ALA A O 1
ATOM 778 N N . GLU A 1 118 ? 114.538 121.108 47.200 1.00 28.71 98 GLU A N 1
ATOM 779 C CA . GLU A 1 118 ? 114.007 120.958 48.556 1.00 31.23 98 GLU A CA 1
ATOM 780 C C . GLU A 1 118 ? 113.661 119.511 48.904 1.00 29.96 98 GLU A C 1
ATOM 781 O O . GLU A 1 118 ? 113.315 119.214 50.052 1.00 29.40 98 GLU A O 1
ATOM 787 N N . ALA A 1 119 ? 113.717 118.622 47.913 1.00 25.04 99 ALA A N 1
ATOM 788 C CA . ALA A 1 119 ? 113.395 117.213 48.133 1.00 24.42 99 ALA A CA 1
ATOM 789 C C . ALA A 1 119 ? 114.462 116.572 49.049 1.00 24.15 99 ALA A C 1
ATOM 790 O O . ALA A 1 119 ? 115.639 116.946 49.014 1.00 24.82 99 ALA A O 1
ATOM 792 N N . ALA A 1 120 ? 114.036 115.620 49.874 1.00 23.10 100 ALA A N 1
ATOM 793 C CA . ALA A 1 120 ? 114.918 114.960 50.822 1.00 22.53 100 ALA A CA 1
ATOM 794 C C . ALA A 1 120 ? 115.865 113.959 50.185 1.00 20.64 100 ALA A C 1
ATOM 795 O O . ALA A 1 120 ? 115.505 113.279 49.227 1.00 22.16 100 ALA A O 1
ATOM 797 N N . PRO A 1 121 ? 117.104 113.879 50.691 1.00 18.85 101 PRO A N 1
ATOM 798 C CA . PRO A 1 121 ? 118.060 112.916 50.129 1.00 19.58 101 PRO A CA 1
ATOM 799 C C . PRO A 1 121 ? 117.417 111.546 50.330 1.00 17.07 101 PRO A C 1
ATOM 800 O O . PRO A 1 121 ? 116.761 111.313 51.347 1.00 18.71 101 PRO A O 1
ATOM 804 N N . GLY A 1 122 ? 117.593 110.655 49.363 1.00 16.16 102 GLY A N 1
ATOM 805 C CA . GLY A 1 122 ? 116.973 109.344 49.458 1.00 16.21 102 GLY A CA 1
ATOM 806 C C . GLY A 1 122 ? 115.794 109.254 48.510 1.00 16.93 102 GLY A C 1
ATOM 807 O O . GLY A 1 122 ? 115.482 108.166 48.023 1.00 19.06 102 GLY A O 1
ATOM 808 N N . THR A 1 123 ? 115.111 110.372 48.260 1.00 16.32 103 THR A N 1
ATOM 809 C CA . THR A 1 123 ? 113.999 110.348 47.296 1.00 17.47 103 THR A CA 1
ATOM 810 C C . THR A 1 123 ? 114.670 110.426 45.923 1.00 17.54 103 THR A C 1
ATOM 811 O O . THR A 1 123 ? 115.853 110.737 45.837 1.00 18.36 103 THR A O 1
ATOM 815 N N . ILE A 1 124 ? 113.942 110.119 44.860 1.00 17.01 104 ILE A N 1
ATOM 816 C CA . ILE A 1 124 ? 114.513 110.208 43.526 1.00 17.48 104 ILE A CA 1
ATOM 817 C C . ILE A 1 124 ? 114.875 111.663 43.125 1.00 16.18 104 ILE A C 1
ATOM 818 O O . ILE A 1 124 ? 115.960 111.914 42.611 1.00 15.32 104 ILE A O 1
ATOM 823 N N . ARG A 1 125 ? 113.997 112.624 43.374 1.00 16.45 105 ARG A N 1
ATOM 824 C CA . ARG A 1 125 ? 114.332 114.008 43.002 1.00 18.07 105 ARG A CA 1
ATOM 825 C C . ARG A 1 125 ? 115.441 114.497 43.930 1.00 19.34 105 ARG A C 1
ATOM 826 O O . ARG A 1 125 ? 116.347 115.217 43.501 1.00 18.64 105 ARG A O 1
ATOM 834 N N . GLY A 1 126 ? 115.394 114.066 45.191 1.00 18.44 106 GLY A N 1
ATOM 835 C CA . GLY A 1 126 ? 116.426 114.459 46.142 1.00 19.63 106 GLY A CA 1
ATOM 836 C C . GLY A 1 126 ? 117.840 113.974 45.805 1.00 18.35 106 GLY A C 1
ATOM 837 O O . GLY A 1 126 ? 118.807 114.599 46.219 1.00 20.39 106 GLY A O 1
ATOM 838 N N . ASP A 1 127 ? 117.982 112.877 45.057 1.00 18.87 107 ASP A N 1
ATOM 839 C CA . ASP A 1 127 ? 119.311 112.366 44.734 1.00 17.28 107 ASP A CA 1
ATOM 840 C C . ASP A 1 127 ? 119.803 112.758 43.355 1.00 18.43 107 ASP A C 1
ATOM 841 O O . ASP A 1 127 ? 121.006 112.767 43.126 1.00 16.55 107 ASP A O 1
ATOM 846 N N . PHE A 1 128 ? 118.885 113.079 42.448 1.00 17.82 108 PHE A N 1
ATOM 847 C CA . PHE A 1 128 ? 119.259 113.347 41.068 1.00 20.82 108 PHE A CA 1
ATOM 848 C C . PHE A 1 128 ? 119.002 114.714 40.459 1.00 20.82 108 PHE A C 1
ATOM 849 O O . PHE A 1 128 ? 119.564 115.033 39.419 1.00 23.15 108 PHE A O 1
ATOM 857 N N . SER A 1 129 ? 118.151 115.512 41.074 1.00 20.17 109 SER A N 1
ATOM 858 C CA . SER A 1 129 ? 117.821 116.787 40.483 1.00 22.51 109 SER A CA 1
ATOM 859 C C . SER A 1 129 ? 117.872 117.984 41.415 1.00 22.34 109 SER A C 1
ATOM 860 O O . SER A 1 129 ? 117.819 117.874 42.632 1.00 21.74 109 SER A O 1
ATOM 863 N N . VAL A 1 130 ? 117.922 119.149 40.808 1.00 22.69 110 VAL A N 1
ATOM 864 C CA . VAL A 1 130 ? 117.966 120.378 41.570 1.00 22.99 110 VAL A CA 1
ATOM 865 C C . VAL A 1 130 ? 117.009 121.420 40.958 1.00 23.89 110 VAL A C 1
ATOM 866 O O . VAL A 1 130 ? 116.948 122.563 41.414 1.00 23.06 110 VAL A O 1
ATOM 870 N N . HIS A 1 131 ? 116.235 120.988 39.955 1.00 22.69 111 HIS A N 1
ATOM 871 C CA . HIS A 1 131 ? 115.288 121.854 39.245 1.00 24.04 111 HIS A CA 1
ATOM 872 C C . HIS A 1 131 ? 113.830 121.531 39.537 1.00 24.04 111 HIS A C 1
ATOM 873 O O . HIS A 1 131 ? 113.524 120.553 40.238 1.00 23.31 111 HIS A O 1
ATOM 880 N N . ILE A 1 132 ? 112.938 122.367 38.996 1.00 22.70 112 ILE A N 1
ATOM 881 C CA . ILE A 1 132 ? 111.494 122.192 39.191 1.00 23.28 112 ILE A CA 1
ATOM 882 C C . ILE A 1 132 ? 110.785 121.527 38.014 1.00 23.38 112 ILE A C 1
ATOM 883 O O . ILE A 1 132 ? 110.151 120.496 38.186 1.00 24.46 112 ILE A O 1
ATOM 888 N N . SER A 1 133 ? 110.882 122.085 36.815 1.00 24.17 113 SER A N 1
ATOM 889 C CA . SER A 1 133 ? 110.208 121.435 35.690 1.00 25.82 113 SER A CA 1
ATOM 890 C C . SER A 1 133 ? 111.068 120.247 35.256 1.00 24.28 113 SER A C 1
ATOM 891 O O . SER A 1 133 ? 110.543 119.246 34.769 1.00 26.03 113 SER A O 1
ATOM 894 N N . ARG A 1 134 ? 112.387 120.356 35.423 1.00 21.47 114 ARG A N 1
ATOM 895 C CA . ARG A 1 134 ? 113.272 119.236 35.089 1.00 20.94 114 ARG A CA 1
ATOM 896 C C . ARG A 1 134 ? 113.518 118.445 36.385 1.00 20.79 114 ARG A C 1
ATOM 897 O O . ARG A 1 134 ? 114.610 118.447 36.941 1.00 19.59 114 ARG A O 1
ATOM 905 N N . ASN A 1 135 ? 112.468 117.798 36.878 1.00 19.78 115 ASN A N 1
ATOM 906 C CA . ASN A 1 135 ? 112.590 117.036 38.096 1.00 20.41 115 ASN A CA 1
ATOM 907 C C . ASN A 1 135 ? 112.517 115.520 37.869 1.00 21.02 115 ASN A C 1
ATOM 908 O O . ASN A 1 135 ? 111.960 114.770 38.690 1.00 22.20 115 ASN A O 1
ATOM 913 N N . VAL A 1 136 ? 113.041 115.103 36.710 1.00 21.29 116 VAL A N 1
ATOM 914 C CA . VAL A 1 136 ? 113.208 113.700 36.381 1.00 19.28 116 VAL A CA 1
ATOM 915 C C . VAL A 1 136 ? 112.031 112.748 36.245 1.00 21.78 116 VAL A C 1
ATOM 916 O O . VAL A 1 136 ? 111.993 111.923 35.321 1.00 21.50 116 VAL A O 1
ATOM 920 N N . ILE A 1 137 ? 111.057 112.857 37.129 1.00 22.50 117 ILE A N 1
ATOM 921 C CA . ILE A 1 137 ? 110.016 111.861 37.120 1.00 22.50 117 ILE A CA 1
ATOM 922 C C . ILE A 1 137 ? 108.630 112.350 37.532 1.00 23.51 117 ILE A C 1
ATOM 923 O O . ILE A 1 137 ? 108.508 113.352 38.237 1.00 24.17 117 ILE A O 1
ATOM 928 N N . HIS A 1 138 ? 107.601 111.609 37.089 1.00 22.88 118 HIS A N 1
ATOM 929 C CA . HIS A 1 138 ? 106.202 111.880 37.421 1.00 22.67 118 HIS A CA 1
ATOM 930 C C . HIS A 1 138 ? 105.571 110.616 38.009 1.00 21.68 118 HIS A C 1
ATOM 931 O O . HIS A 1 138 ? 105.904 109.516 37.590 1.00 23.55 118 HIS A O 1
ATOM 938 N N . ALA A 1 139 ? 104.653 110.770 38.964 1.00 21.46 119 ALA A N 1
ATOM 939 C CA . ALA A 1 139 ? 103.931 109.631 39.533 1.00 23.36 119 ALA A CA 1
ATOM 940 C C . ALA A 1 139 ? 102.529 110.102 39.910 1.00 24.60 119 ALA A C 1
ATOM 941 O O . ALA A 1 139 ? 102.387 111.181 40.460 1.00 25.47 119 ALA A O 1
ATOM 943 N N . SER A 1 140 ? 101.513 109.285 39.618 1.00 23.87 120 SER A N 1
ATOM 944 C CA . SER A 1 140 ? 100.105 109.601 39.909 1.00 24.72 120 SER A CA 1
ATOM 945 C C . SER A 1 140 ? 99.969 110.020 41.349 1.00 26.48 120 SER A C 1
ATOM 946 O O . SER A 1 140 ? 100.561 109.403 42.233 1.00 28.21 120 SER A O 1
ATOM 949 N N . ASP A 1 141 ? 99.185 111.060 41.604 1.00 28.44 121 ASP A N 1
ATOM 950 C CA . ASP A 1 141 ? 99.052 111.545 42.973 1.00 30.71 121 ASP A CA 1
ATOM 951 C C . ASP A 1 141 ? 97.913 110.931 43.746 1.00 28.41 121 ASP A C 1
ATOM 952 O O . ASP A 1 141 ? 97.739 111.213 44.921 1.00 29.79 121 ASP A O 1
ATOM 957 N N . SER A 1 142 ? 97.133 110.085 43.098 1.00 29.08 122 SER A N 1
ATOM 958 C CA . SER A 1 142 ? 96.027 109.454 43.809 1.00 30.26 122 SER A CA 1
ATOM 959 C C . SER A 1 142 ? 95.564 108.250 43.028 1.00 29.53 122 SER A C 1
ATOM 960 O O . SER A 1 142 ? 95.816 108.169 41.830 1.00 29.68 122 SER A O 1
ATOM 963 N N . VAL A 1 143 ? 94.889 107.326 43.706 1.00 31.52 123 VAL A N 1
ATOM 964 C CA . VAL A 1 143 ? 94.364 106.140 43.048 1.00 34.24 123 VAL A CA 1
ATOM 965 C C . VAL A 1 143 ? 93.496 106.554 41.857 1.00 35.83 123 VAL A C 1
ATOM 966 O O . VAL A 1 143 ? 93.668 106.028 40.744 1.00 37.51 123 VAL A O 1
ATOM 970 N N . GLU A 1 144 ? 92.586 107.505 42.078 1.00 35.89 124 GLU A N 1
ATOM 971 C CA . GLU A 1 144 ? 91.696 107.962 41.016 1.00 37.55 124 GLU A CA 1
ATOM 972 C C . GLU A 1 144 ? 92.493 108.528 39.830 1.00 35.22 124 GLU A C 1
ATOM 973 O O . GLU A 1 144 ? 92.266 108.147 38.663 1.00 35.79 124 GLU A O 1
ATOM 979 N N . GLY A 1 145 ? 93.427 109.434 40.131 1.00 34.57 125 GLY A N 1
ATOM 980 C CA . GLY A 1 145 ? 94.250 110.016 39.089 1.00 31.21 125 GLY A CA 1
ATOM 981 C C . GLY A 1 145 ? 95.056 108.970 38.340 1.00 30.56 125 GLY A C 1
ATOM 982 O O . GLY A 1 145 ? 95.295 109.117 37.131 1.00 31.16 125 GLY A O 1
ATOM 983 N N . ALA A 1 146 ? 95.486 107.915 39.036 1.00 29.56 126 ALA A N 1
ATOM 984 C CA . ALA A 1 146 ? 96.268 106.860 38.390 1.00 29.07 126 ALA A CA 1
ATOM 985 C C . ALA A 1 146 ? 95.418 106.116 37.361 1.00 28.74 126 ALA A C 1
ATOM 986 O O . ALA A 1 146 ? 95.890 105.810 36.261 1.00 28.38 126 ALA A O 1
ATOM 988 N N . GLN A 1 147 ? 94.166 105.826 37.715 1.00 31.15 127 GLN A N 1
ATOM 989 C CA . GLN A 1 147 ? 93.258 105.141 36.790 1.00 33.77 127 GLN A CA 1
ATOM 990 C C . GLN A 1 147 ? 93.082 106.018 35.541 1.00 33.00 127 GLN A C 1
ATOM 991 O O . GLN A 1 147 ? 93.154 105.531 34.405 1.00 32.45 127 GLN A O 1
ATOM 997 N N . ARG A 1 148 ? 92.886 107.318 35.751 1.00 32.43 128 ARG A N 1
ATOM 998 C CA . ARG A 1 148 ? 92.737 108.237 34.632 1.00 31.29 128 ARG A CA 1
ATOM 999 C C . ARG A 1 148 ? 94.013 108.297 33.776 1.00 31.64 128 ARG A C 1
ATOM 1000 O O . ARG A 1 148 ? 93.951 108.154 32.550 1.00 31.09 128 ARG A O 1
ATOM 1008 N N . GLU A 1 149 ? 95.174 108.486 34.408 1.00 29.64 129 GLU A N 1
ATOM 1009 C CA . GLU A 1 149 ? 96.427 108.581 33.652 1.00 29.41 129 GLU A CA 1
ATOM 1010 C C . GLU A 1 149 ? 96.828 107.301 32.887 1.00 28.47 129 GLU A C 1
ATOM 1011 O O . GLU A 1 149 ? 97.311 107.369 31.752 1.00 27.08 129 GLU A O 1
ATOM 1017 N N . ILE A 1 150 ? 96.635 106.142 33.507 1.00 28.44 130 ILE A N 1
ATOM 1018 C CA . ILE A 1 150 ? 96.962 104.872 32.867 1.00 30.22 130 ILE A CA 1
ATOM 1019 C C . ILE A 1 150 ? 96.117 104.674 31.591 1.00 31.47 130 ILE A C 1
ATOM 1020 O O . ILE A 1 150 ? 96.630 104.200 30.573 1.00 30.34 130 ILE A O 1
ATOM 1025 N N . GLN A 1 151 ? 94.828 105.029 31.642 1.00 33.85 131 GLN A N 1
ATOM 1026 C CA . GLN A 1 151 ? 93.961 104.879 30.464 1.00 37.36 131 GLN A CA 1
ATOM 1027 C C . GLN A 1 151 ? 94.404 105.839 29.373 1.00 37.26 131 GLN A C 1
ATOM 1028 O O . GLN A 1 151 ? 94.302 105.545 28.191 1.00 37.43 131 GLN A O 1
ATOM 1034 N N . LEU A 1 152 ? 94.886 107.002 29.791 1.00 37.39 132 LEU A N 1
ATOM 1035 C CA . LEU A 1 152 ? 95.358 108.014 28.863 1.00 37.40 132 LEU A CA 1
ATOM 1036 C C . LEU A 1 152 ? 96.646 107.640 28.127 1.00 36.72 132 LEU A C 1
ATOM 1037 O O . LEU A 1 152 ? 96.779 107.885 26.921 1.00 38.61 132 LEU A O 1
ATOM 1042 N N . TRP A 1 153 ? 97.598 107.043 28.837 1.00 34.63 133 TRP A N 1
ATOM 1043 C CA . TRP A 1 153 ? 98.877 106.704 28.212 1.00 32.30 133 TRP A CA 1
ATOM 1044 C C . TRP A 1 153 ? 98.954 105.311 27.600 1.00 31.57 133 TRP A C 1
ATOM 1045 O O . TRP A 1 153 ? 99.750 105.061 26.693 1.00 32.90 133 TRP A O 1
ATOM 1056 N N . PHE A 1 154 ? 98.114 104.410 28.094 1.00 31.10 134 PHE A N 1
ATOM 1057 C CA . PHE A 1 154 ? 98.137 103.027 27.643 1.00 31.98 134 PHE A CA 1
ATOM 1058 C C . PHE A 1 154 ? 96.822 102.463 27.124 1.00 34.11 134 PHE A C 1
ATOM 1059 O O . PHE A 1 154 ? 95.754 102.806 27.617 1.00 31.33 134 PHE A O 1
ATOM 1067 N N . GLN A 1 155 ? 96.916 101.580 26.136 1.00 37.94 135 GLN A N 1
ATOM 1068 C CA . GLN A 1 155 ? 95.743 100.874 25.634 1.00 41.98 135 GLN A CA 1
ATOM 1069 C C . GLN A 1 155 ? 95.743 99.602 26.492 1.00 41.99 135 GLN A C 1
ATOM 1070 O O . GLN A 1 155 ? 96.807 99.144 26.917 1.00 39.85 135 GLN A O 1
ATOM 1076 N N . SER A 1 156 ? 94.568 99.034 26.749 1.00 44.06 136 SER A N 1
ATOM 1077 C CA . SER A 1 156 ? 94.471 97.813 27.558 1.00 45.09 136 SER A CA 1
ATOM 1078 C C . SER A 1 156 ? 95.345 96.667 27.076 1.00 44.13 136 SER A C 1
ATOM 1079 O O . SER A 1 156 ? 95.834 95.878 27.876 1.00 44.63 136 SER A O 1
ATOM 1082 N N . SER A 1 157 ? 95.538 96.575 25.771 1.00 43.62 137 SER A N 1
ATOM 1083 C CA . SER A 1 157 ? 96.341 95.511 25.195 1.00 43.64 137 SER A CA 1
ATOM 1084 C C . SER A 1 157 ? 97.843 95.594 25.485 1.00 43.09 137 SER A C 1
ATOM 1085 O O . SER A 1 157 ? 98.582 94.614 25.262 1.00 43.01 137 SER A O 1
ATOM 1088 N N . GLU A 1 158 ? 98.306 96.749 25.967 1.00 42.36 138 GLU A N 1
ATOM 1089 C CA . GLU A 1 158 ? 99.732 96.926 26.262 1.00 41.36 138 GLU A CA 1
ATOM 1090 C C . GLU A 1 158 ? 100.053 96.552 27.713 1.00 40.51 138 GLU A C 1
ATOM 1091 O O . GLU A 1 158 ? 101.215 96.490 28.100 1.00 40.81 138 GLU A O 1
ATOM 1097 N N . LEU A 1 159 ? 99.023 96.309 28.515 1.00 40.30 139 LEU A N 1
ATOM 1098 C CA . LEU A 1 159 ? 99.222 95.939 29.906 1.00 41.43 139 LEU A CA 1
ATOM 1099 C C . LEU A 1 159 ? 99.212 94.414 30.002 1.00 44.40 139 LEU A C 1
ATOM 1100 O O . LEU A 1 159 ? 98.333 93.757 29.444 1.00 44.18 139 LEU A O 1
ATOM 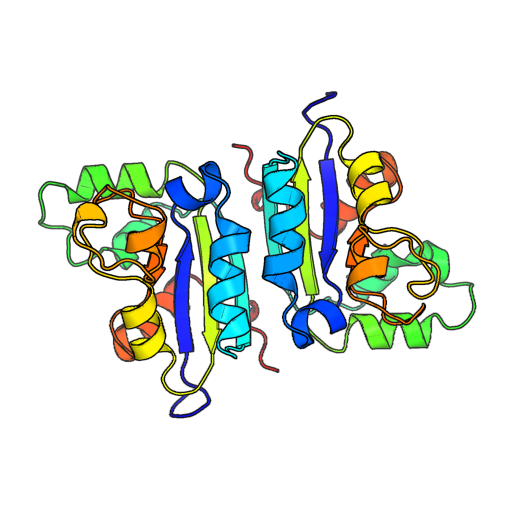1105 N N . VAL A 1 160 ? 100.204 93.853 30.689 1.00 47.23 140 VAL A N 1
ATOM 1106 C CA . VAL A 1 160 ? 100.328 92.404 30.848 1.00 51.45 140 VAL A CA 1
ATOM 1107 C C . VAL A 1 160 ? 100.263 91.992 32.319 1.00 55.16 140 VAL A C 1
ATOM 1108 O O . VAL A 1 160 ? 101.165 92.294 33.091 1.00 55.06 140 VAL A O 1
ATOM 1112 N N . SER A 1 161 ? 99.202 91.298 32.713 1.00 60.98 141 SER A N 1
ATOM 1113 C CA . SER A 1 161 ? 99.068 90.858 34.110 1.00 65.99 141 SER A CA 1
ATOM 1114 C C . SER A 1 161 ? 99.735 89.504 34.355 1.00 68.63 141 SER A C 1
ATOM 1115 O O . SER A 1 161 ? 99.518 88.552 33.601 1.00 70.07 141 SER A O 1
ATOM 1118 N N . TRP A 1 162 ? 100.545 89.422 35.409 1.00 71.11 142 TRP A N 1
ATOM 1119 C CA . TRP A 1 162 ? 101.231 88.170 35.752 1.00 72.99 142 TRP A CA 1
ATOM 1120 C C . TRP A 1 162 ? 100.342 87.303 36.666 1.00 74.46 142 TRP A C 1
ATOM 1121 O O . TRP A 1 162 ? 99.191 87.720 36.970 1.00 75.76 142 TRP A O 1
ATOM 1132 N N . MET B 1 21 ? 125.571 104.412 10.326 1.00 74.41 1 MET B N 1
ATOM 1133 C CA . MET B 1 21 ? 126.841 105.062 9.869 1.00 73.99 1 MET B CA 1
ATOM 1134 C C . MET B 1 21 ? 127.838 105.193 11.026 1.00 72.93 1 MET B C 1
ATOM 1135 O O . MET B 1 21 ? 128.059 106.294 11.549 1.00 73.64 1 MET B O 1
ATOM 1137 N N . GLY B 1 22 ? 128.435 104.066 11.415 1.00 70.66 2 GLY B N 1
ATOM 1138 C CA . GLY B 1 22 ? 129.398 104.069 12.505 1.00 67.64 2 GLY B CA 1
ATOM 1139 C C . GLY B 1 22 ? 128.737 104.278 13.858 1.00 65.14 2 GLY B C 1
ATOM 1140 O O . GLY B 1 22 ? 128.432 103.312 14.558 1.00 63.70 2 GLY B O 1
ATOM 1141 N N . THR B 1 23 ? 128.517 105.546 14.215 1.00 63.59 3 THR B N 1
ATOM 1142 C CA . THR B 1 23 ? 127.884 105.920 15.486 1.00 61.77 3 THR B CA 1
ATOM 1143 C C . THR B 1 23 ? 126.354 105.941 15.375 1.00 58.68 3 THR B C 1
ATOM 1144 O O . THR B 1 23 ? 125.661 106.513 16.217 1.00 58.91 3 THR B O 1
ATOM 1148 N N . ARG B 1 24 ? 125.845 105.322 14.316 1.00 55.71 4 ARG B N 1
ATOM 1149 C CA . ARG B 1 24 ? 124.412 105.235 14.073 1.00 52.23 4 ARG B CA 1
ATOM 1150 C C . ARG B 1 24 ? 124.081 103.753 14.120 1.00 46.63 4 ARG B C 1
ATOM 1151 O O . ARG B 1 24 ? 122.951 103.353 13.841 1.00 44.85 4 ARG B O 1
ATOM 1159 N N . GLU B 1 25 ? 125.083 102.942 14.450 1.00 40.88 5 GLU B N 1
ATOM 1160 C CA . GLU B 1 25 ? 124.888 101.501 14.545 1.00 37.36 5 GLU B CA 1
ATOM 1161 C C . GLU B 1 25 ? 123.811 101.180 15.586 1.00 35.00 5 GLU B C 1
ATOM 1162 O O . GLU B 1 25 ? 123.707 101.843 16.616 1.00 34.15 5 GLU B O 1
ATOM 1168 N N . ARG B 1 26 ? 123.002 100.169 15.309 1.00 33.38 6 ARG B N 1
ATOM 1169 C CA . ARG B 1 26 ? 121.947 99.800 16.225 1.00 31.14 6 ARG B CA 1
ATOM 1170 C C . ARG B 1 26 ? 121.888 98.297 16.505 1.00 30.47 6 ARG B C 1
ATOM 1171 O O . ARG B 1 26 ? 122.431 97.491 15.762 1.00 29.19 6 ARG B O 1
ATOM 1179 N N . THR B 1 27 ? 121.263 97.925 17.613 1.00 27.92 7 THR B N 1
ATOM 1180 C CA . THR B 1 27 ? 121.157 96.521 17.969 1.00 27.00 7 THR B CA 1
ATOM 1181 C C . THR B 1 27 ? 119.915 96.285 18.799 1.00 27.35 7 THR B C 1
ATOM 1182 O O . THR B 1 27 ? 119.375 97.217 19.411 1.00 26.82 7 THR B O 1
ATOM 1186 N N . LEU B 1 28 ? 119.450 95.038 18.805 1.00 26.75 8 LEU B N 1
ATOM 1187 C CA . LEU B 1 28 ? 118.284 94.706 19.593 1.00 25.80 8 LEU B CA 1
ATOM 1188 C C . LEU B 1 28 ? 118.726 93.969 20.857 1.00 25.62 8 LEU B C 1
ATOM 1189 O O . LEU B 1 28 ? 119.551 93.045 20.807 1.00 26.25 8 LEU B O 1
ATOM 1194 N N . VAL B 1 29 ? 118.201 94.399 21.994 1.00 24.06 9 VAL B N 1
ATOM 1195 C CA . VAL B 1 29 ? 118.499 93.755 23.255 1.00 23.08 9 VAL B CA 1
ATOM 1196 C C . VAL B 1 29 ? 117.156 93.432 23.883 1.00 23.54 9 VAL B C 1
ATOM 1197 O O . VAL B 1 29 ? 116.230 94.237 23.834 1.00 25.81 9 VAL B O 1
ATOM 1201 N N . ALA B 1 30 ? 117.019 92.248 24.455 1.00 22.21 10 ALA B N 1
ATOM 1202 C CA . ALA B 1 30 ? 115.735 91.910 25.056 1.00 23.58 10 ALA B CA 1
ATOM 1203 C C . ALA B 1 30 ? 115.939 91.183 26.359 1.00 23.96 10 ALA B C 1
ATOM 1204 O O . ALA B 1 30 ? 116.751 90.264 26.445 1.00 26.99 10 ALA B O 1
ATOM 1206 N N . VAL B 1 31 ? 115.215 91.598 27.383 1.00 23.34 11 VAL B N 1
ATOM 1207 C CA . VAL B 1 31 ? 115.328 90.899 28.633 1.00 23.15 11 VAL B CA 1
ATOM 1208 C C . VAL B 1 31 ? 114.310 89.761 28.541 1.00 23.59 11 VAL B C 1
ATOM 1209 O O . VAL B 1 31 ? 113.129 89.996 28.261 1.00 24.10 11 VAL B O 1
ATOM 1213 N N . LYS B 1 32 ? 114.779 88.531 28.729 1.00 23.28 12 LYS B N 1
ATOM 1214 C CA . LYS B 1 32 ? 113.916 87.361 28.659 1.00 23.33 12 LYS B CA 1
ATOM 1215 C C . LYS B 1 32 ? 112.964 87.278 29.848 1.00 23.80 12 LYS B C 1
ATOM 1216 O O . LYS B 1 32 ? 113.152 87.975 30.827 1.00 25.33 12 LYS B O 1
ATOM 1222 N N . PRO B 1 33 ? 111.905 86.453 29.761 1.00 23.61 13 PRO B N 1
ATOM 1223 C CA . PRO B 1 33 ? 110.941 86.337 30.867 1.00 22.56 13 PRO B CA 1
ATOM 1224 C C . PRO B 1 33 ? 111.512 86.127 32.268 1.00 21.99 13 PRO B C 1
ATOM 1225 O O . PRO B 1 33 ? 110.926 86.610 33.246 1.00 20.70 13 PRO B O 1
ATOM 1229 N N . ASP B 1 34 ? 112.631 85.409 32.373 1.00 21.25 14 ASP B N 1
ATOM 1230 C CA . ASP B 1 34 ? 113.234 85.162 33.686 1.00 22.97 14 ASP B CA 1
ATOM 1231 C C . ASP B 1 34 ? 113.883 86.430 34.253 1.00 20.77 14 ASP B C 1
ATOM 1232 O O . ASP B 1 34 ? 113.839 86.661 35.464 1.00 21.62 14 ASP B O 1
ATOM 1237 N N . GLY B 1 35 ? 114.468 87.244 33.372 1.00 22.07 15 GLY B N 1
ATOM 1238 C CA . GLY B 1 35 ? 115.096 88.493 33.782 1.00 20.26 15 GLY B CA 1
ATOM 1239 C C . GLY B 1 35 ? 114.080 89.479 34.355 1.00 21.51 15 GLY B C 1
ATOM 1240 O O . GLY B 1 35 ? 114.372 90.212 35.312 1.00 20.10 15 GLY B O 1
ATOM 1241 N N . VAL B 1 36 ? 112.887 89.489 33.758 1.00 22.11 16 VAL B N 1
ATOM 1242 C CA . VAL B 1 36 ? 111.793 90.350 34.189 1.00 21.75 16 VAL B CA 1
ATOM 1243 C C . VAL B 1 36 ? 111.218 89.848 35.509 1.00 23.98 16 VAL B C 1
ATOM 1244 O O . VAL B 1 36 ? 111.033 90.629 36.433 1.00 22.87 16 VAL B O 1
ATOM 1248 N N . GLN B 1 37 ? 110.934 88.546 35.609 1.00 24.48 17 GLN B N 1
ATOM 1249 C CA . GLN B 1 37 ? 110.353 87.994 36.843 1.00 27.29 17 GLN B CA 1
ATOM 1250 C C . GLN B 1 37 ? 111.324 88.112 37.999 1.00 24.60 17 GLN B C 1
ATOM 1251 O O . GLN B 1 37 ? 110.918 88.197 39.153 1.00 22.59 17 GLN B O 1
ATOM 1257 N N . ARG B 1 38 ? 112.613 88.098 37.699 1.00 22.32 18 ARG B N 1
ATOM 1258 C CA . ARG B 1 38 ? 113.589 88.204 38.762 1.00 20.59 18 ARG B CA 1
ATOM 1259 C C . ARG B 1 38 ? 113.905 89.675 39.051 1.00 20.74 18 ARG B C 1
ATOM 1260 O O . ARG B 1 38 ? 114.747 89.978 39.872 1.00 20.19 18 ARG B O 1
ATOM 1268 N N . ARG B 1 39 ? 113.219 90.583 38.370 1.00 19.18 19 ARG B N 1
ATOM 1269 C CA . ARG B 1 39 ? 113.414 92.007 38.585 1.00 20.17 19 ARG B CA 1
ATOM 1270 C C . ARG B 1 39 ? 114.832 92.539 38.327 1.00 20.70 19 ARG B C 1
ATOM 1271 O O . ARG B 1 39 ? 115.399 93.261 39.143 1.00 19.44 19 ARG B O 1
ATOM 1279 N N . LEU B 1 40 ? 115.377 92.210 37.159 1.00 19.24 20 LEU B N 1
ATOM 1280 C CA . LEU B 1 40 ? 116.706 92.646 36.760 1.00 18.42 20 LEU B CA 1
ATOM 1281 C C . LEU B 1 40 ? 116.691 93.677 35.631 1.00 18.44 20 LEU B C 1
ATOM 1282 O O . LEU B 1 40 ? 117.749 93.982 35.067 1.00 16.83 20 LEU B O 1
ATOM 1287 N N . VAL B 1 41 ? 115.514 94.207 35.286 1.00 18.90 21 VAL B N 1
ATOM 1288 C CA . VAL B 1 41 ? 115.425 95.168 34.185 1.00 19.50 21 VAL B CA 1
ATOM 1289 C C . VAL B 1 41 ? 116.246 96.443 34.418 1.00 20.98 21 VAL B C 1
ATOM 1290 O O . VAL B 1 41 ? 116.993 96.864 33.533 1.00 19.72 21 VAL B O 1
ATOM 1294 N N . GLY B 1 42 ? 116.114 97.043 35.603 1.00 22.07 22 GLY B N 1
ATOM 1295 C CA . GLY B 1 42 ? 116.880 98.236 35.923 1.00 21.33 22 GLY B CA 1
ATOM 1296 C C . GLY B 1 42 ? 118.378 97.947 35.883 1.00 20.86 22 GLY B C 1
ATOM 1297 O O . GLY B 1 42 ? 119.156 98.746 35.378 1.00 20.07 22 GLY B O 1
ATOM 1298 N N . ASP B 1 43 ? 118.783 96.793 36.408 1.00 20.10 23 ASP B N 1
ATOM 1299 C CA . ASP B 1 43 ? 120.191 96.394 36.423 1.00 21.12 23 ASP B CA 1
ATOM 1300 C C . ASP B 1 43 ? 120.756 96.294 35.029 1.00 21.48 23 ASP B C 1
ATOM 1301 O O . ASP B 1 43 ? 121.861 96.782 34.762 1.00 21.97 23 ASP B O 1
ATOM 1306 N N . VAL B 1 44 ? 120.000 95.640 34.148 1.00 18.68 24 VAL B N 1
ATOM 1307 C CA . VAL B 1 44 ? 120.403 95.488 32.762 1.00 18.82 24 VAL B CA 1
ATOM 1308 C C . VAL B 1 44 ? 120.495 96.851 32.070 1.00 19.74 24 VAL B C 1
ATOM 1309 O O . VAL B 1 44 ? 121.548 97.201 31.524 1.00 16.75 24 VAL B O 1
ATOM 1313 N N . ILE B 1 45 ? 119.412 97.632 32.110 1.00 19.99 25 ILE B N 1
ATOM 1314 C CA . ILE B 1 45 ? 119.418 98.929 31.434 1.00 19.58 25 ILE B CA 1
ATOM 1315 C C . ILE B 1 45 ? 120.542 99.813 31.934 1.00 20.87 25 ILE B C 1
ATOM 1316 O O . ILE B 1 45 ? 121.185 100.524 31.165 1.00 22.89 25 ILE B O 1
ATOM 1321 N N . GLN B 1 46 ? 120.787 99.762 33.233 1.00 21.85 26 GLN B N 1
ATOM 1322 C CA . GLN B 1 46 ? 121.836 100.570 33.812 1.00 23.92 26 GLN B CA 1
ATOM 1323 C C . GLN B 1 46 ? 123.222 100.293 33.214 1.00 21.93 26 GLN B C 1
ATOM 1324 O O . GLN B 1 46 ? 124.024 101.226 33.024 1.00 20.61 26 GLN B O 1
ATOM 1330 N N . ARG B 1 47 ? 123.511 99.033 32.902 1.00 19.61 27 ARG B N 1
ATOM 1331 C CA . ARG B 1 47 ? 124.810 98.696 32.334 1.00 22.78 27 ARG B CA 1
ATOM 1332 C C . ARG B 1 47 ? 125.005 99.302 30.943 1.00 23.11 27 ARG B C 1
ATOM 1333 O O . ARG B 1 47 ? 126.106 99.741 30.587 1.00 23.13 27 ARG B O 1
ATOM 1341 N N . PHE B 1 48 ? 123.938 99.349 30.157 1.00 21.83 28 PHE B N 1
ATOM 1342 C CA . PHE B 1 48 ? 124.042 99.934 28.834 1.00 23.74 28 PHE B CA 1
ATOM 1343 C C . PHE B 1 48 ? 124.144 101.459 28.950 1.00 22.75 28 PHE B C 1
ATOM 1344 O O . PHE B 1 48 ? 124.914 102.099 28.232 1.00 22.68 28 PHE B O 1
ATOM 1352 N N . GLU B 1 49 ? 123.379 102.028 29.878 1.00 23.61 29 GLU B N 1
ATOM 1353 C CA . GLU B 1 49 ? 123.406 103.470 30.091 1.00 23.75 29 GLU B CA 1
ATOM 1354 C C . GLU B 1 49 ? 124.772 104.007 30.511 1.00 23.83 29 GLU B C 1
ATOM 1355 O O . GLU B 1 49 ? 125.228 105.017 29.975 1.00 24.55 29 GLU B O 1
ATOM 1361 N N . ARG B 1 50 ? 125.455 103.332 31.422 1.00 22.97 30 ARG B N 1
ATOM 1362 C CA . ARG B 1 50 ? 126.735 103.867 31.871 1.00 25.66 30 ARG B CA 1
ATOM 1363 C C . ARG B 1 50 ? 127.853 103.643 30.862 1.00 24.72 30 ARG B C 1
ATOM 1364 O O . ARG B 1 50 ? 128.911 104.272 30.940 1.00 25.61 30 ARG B O 1
ATOM 1372 N N . ARG B 1 51 ? 127.611 102.750 29.909 1.00 26.92 31 ARG B N 1
ATOM 1373 C CA . ARG B 1 51 ? 128.582 102.482 28.866 1.00 26.36 31 ARG B CA 1
ATOM 1374 C C . ARG B 1 51 ? 128.479 103.632 27.851 1.00 27.24 31 ARG B C 1
ATOM 1375 O O . ARG B 1 51 ? 129.355 103.808 27.022 1.00 30.40 31 ARG B O 1
ATOM 1383 N N . GLY B 1 52 ? 127.401 104.416 27.915 1.00 27.34 32 GLY B N 1
ATOM 1384 C CA . GLY B 1 52 ? 127.266 105.539 27.004 1.00 27.14 32 GLY B CA 1
ATOM 1385 C C . GLY B 1 52 ? 126.380 105.357 25.782 1.00 26.86 32 GLY B C 1
ATOM 1386 O O . GLY B 1 52 ? 126.321 106.235 24.933 1.00 25.92 32 GLY B O 1
ATOM 1387 N N . PHE B 1 53 ? 125.686 104.232 25.676 1.00 27.59 33 PHE B N 1
ATOM 1388 C CA . PHE B 1 53 ? 124.795 104.004 24.546 1.00 25.16 33 PHE B CA 1
ATOM 1389 C C . PHE B 1 53 ? 123.489 104.793 24.669 1.00 25.63 33 PHE B C 1
ATOM 1390 O O . PHE B 1 53 ? 123.071 105.190 25.766 1.00 24.85 33 PHE B O 1
ATOM 1398 N N . THR B 1 54 ? 122.839 105.016 23.533 1.00 25.29 34 THR B N 1
ATOM 1399 C CA . THR B 1 54 ? 121.593 105.767 23.510 1.00 24.76 34 THR B CA 1
ATOM 1400 C C . THR B 1 54 ? 120.383 104.844 23.301 1.00 25.23 34 THR B C 1
ATOM 1401 O O . THR B 1 54 ? 120.341 104.075 22.347 1.00 26.51 34 THR B O 1
ATOM 1405 N N . LEU B 1 55 ? 119.404 104.934 24.192 1.00 24.11 35 LEU B N 1
ATOM 1406 C CA . LEU B 1 55 ? 118.207 104.109 24.104 1.00 24.53 35 LEU B CA 1
ATOM 1407 C C . LEU B 1 55 ? 117.244 104.721 23.099 1.00 26.06 35 LEU B C 1
ATOM 1408 O O . LEU B 1 55 ? 116.616 105.730 23.415 1.00 26.03 35 LEU B O 1
ATOM 1413 N N . VAL B 1 56 ? 117.092 104.127 21.912 1.00 24.78 36 VAL B N 1
ATOM 1414 C CA . VAL B 1 56 ? 116.177 104.711 20.932 1.00 25.23 36 VAL B CA 1
ATOM 1415 C C . VAL B 1 56 ? 114.826 104.021 20.773 1.00 27.32 36 VAL B C 1
ATOM 1416 O O . VAL B 1 56 ? 114.005 104.429 19.955 1.00 27.73 36 VAL B O 1
ATOM 1420 N N . GLY B 1 57 ? 114.576 102.978 21.557 1.00 27.12 37 GLY B N 1
ATOM 1421 C CA . GLY B 1 57 ? 113.291 102.304 21.474 1.00 25.14 37 GLY B CA 1
ATOM 1422 C C . GLY B 1 57 ? 113.138 101.289 22.577 1.00 26.00 37 GLY B C 1
ATOM 1423 O O . GLY B 1 57 ? 114.110 100.629 22.944 1.00 26.39 37 GLY B O 1
ATOM 1424 N N . MET B 1 58 ? 111.925 101.141 23.101 1.00 26.09 38 MET B N 1
ATOM 1425 C CA . MET B 1 58 ? 111.696 100.189 24.183 1.00 26.66 38 MET B CA 1
ATOM 1426 C C . MET B 1 58 ? 110.219 99.929 24.493 1.00 27.43 38 MET B C 1
ATOM 1427 O O . MET B 1 58 ? 109.378 100.822 24.394 1.00 26.55 38 MET B O 1
ATOM 1432 N N . LYS B 1 59 ? 109.907 98.694 24.866 1.00 26.75 39 LYS B N 1
ATOM 1433 C CA . LYS B 1 59 ? 108.540 98.349 25.228 1.00 27.98 39 LYS B CA 1
ATOM 1434 C C . LYS B 1 59 ? 108.448 96.992 25.894 1.00 26.88 39 LYS B C 1
ATOM 1435 O O . LYS B 1 59 ? 109.246 96.100 25.636 1.00 24.80 39 LYS B O 1
ATOM 1441 N N . MET B 1 60 ? 107.477 96.842 26.772 1.00 28.02 40 MET B N 1
ATOM 1442 C CA . MET B 1 60 ? 107.258 95.560 27.418 1.00 29.44 40 MET B CA 1
ATOM 1443 C C . MET B 1 60 ? 106.089 94.910 26.666 1.00 30.19 40 MET B C 1
ATOM 1444 O O . MET B 1 60 ? 105.088 95.567 26.393 1.00 29.05 40 MET B O 1
ATOM 1449 N N . LEU B 1 61 ? 106.209 93.635 26.321 1.00 31.61 41 LEU B N 1
ATOM 1450 C CA . LEU B 1 61 ? 105.110 92.966 25.631 1.00 33.02 41 LEU B CA 1
ATOM 1451 C C . LEU B 1 61 ? 105.209 91.464 25.799 1.00 33.82 41 LEU B C 1
ATOM 1452 O O . LEU B 1 61 ? 106.296 90.936 26.019 1.00 34.64 41 LEU B O 1
ATOM 1457 N N . GLN B 1 62 ? 104.057 90.803 25.698 1.00 35.72 42 GLN B N 1
ATOM 1458 C CA . GLN B 1 62 ? 103.935 89.342 25.745 1.00 37.50 42 GLN B CA 1
ATOM 1459 C C . GLN B 1 62 ? 104.203 89.016 24.280 1.00 36.68 42 GLN B C 1
ATOM 1460 O O . GLN B 1 62 ? 103.419 89.377 23.415 1.00 38.50 42 GLN B O 1
ATOM 1466 N N . ALA B 1 63 ? 105.302 88.351 23.981 1.00 34.84 43 ALA B N 1
ATOM 1467 C CA . ALA B 1 63 ? 105.617 88.085 22.593 1.00 36.30 43 ALA B CA 1
ATOM 1468 C C . ALA B 1 63 ? 104.701 87.079 21.902 1.00 37.40 43 ALA B C 1
ATOM 1469 O O . ALA B 1 63 ? 104.455 85.989 22.421 1.00 37.73 43 ALA B O 1
ATOM 1471 N N . PRO B 1 64 ? 104.177 87.447 20.716 1.00 39.34 44 PRO B N 1
ATOM 1472 C CA . PRO B 1 64 ? 103.288 86.588 19.912 1.00 40.82 44 PRO B CA 1
ATOM 1473 C C . PRO B 1 64 ? 104.167 85.440 19.381 1.00 40.19 44 PRO B C 1
ATOM 1474 O O . PRO B 1 64 ? 105.358 85.654 19.123 1.00 39.91 44 PRO B O 1
ATOM 1478 N N . GLU B 1 65 ? 103.599 84.249 19.208 1.00 40.94 45 GLU B N 1
ATOM 1479 C CA . GLU B 1 65 ? 104.385 83.120 18.724 1.00 41.47 45 GLU B CA 1
ATOM 1480 C C . GLU B 1 65 ? 104.879 83.289 17.283 1.00 40.00 45 GLU B C 1
ATOM 1481 O O . GLU B 1 65 ? 105.917 82.736 16.906 1.00 39.46 45 GLU B O 1
ATOM 1487 N N . SER B 1 66 ? 104.150 84.051 16.477 1.00 39.83 46 SER B N 1
ATOM 1488 C CA . SER B 1 66 ? 104.579 84.288 15.105 1.00 40.43 46 SER B CA 1
ATOM 1489 C C . SER B 1 66 ? 105.890 85.081 15.103 1.00 38.70 46 SER B C 1
ATOM 1490 O O . SER B 1 66 ? 106.759 84.853 14.262 1.00 39.59 46 SER B O 1
ATOM 1493 N N . VAL B 1 67 ? 106.034 86.006 16.048 1.00 37.15 47 VAL B N 1
ATOM 1494 C CA . VAL B 1 67 ? 107.246 86.812 16.154 1.00 34.94 47 VAL B CA 1
ATOM 1495 C C . VAL B 1 67 ? 108.422 85.955 16.653 1.00 31.78 47 VAL B C 1
ATOM 1496 O O . VAL B 1 67 ? 109.539 86.043 16.127 1.00 31.38 47 VAL B O 1
ATOM 1500 N N . LEU B 1 68 ? 108.164 85.121 17.661 1.00 30.19 48 LEU B N 1
ATOM 1501 C CA . LEU B 1 68 ? 109.194 84.243 18.202 1.00 30.61 48 LEU B CA 1
ATOM 1502 C C . LEU B 1 68 ? 109.680 83.267 17.146 1.00 30.35 48 LEU B C 1
ATOM 1503 O O . LEU B 1 68 ? 110.890 83.051 17.000 1.00 31.14 48 LEU B O 1
ATOM 1508 N N . ALA B 1 69 ? 108.734 82.681 16.402 1.00 31.86 49 ALA B N 1
ATOM 1509 C CA . ALA B 1 69 ? 109.074 81.723 15.353 1.00 32.19 49 ALA B CA 1
ATOM 1510 C C . ALA B 1 69 ? 109.946 82.394 14.304 1.00 33.29 49 ALA B C 1
ATOM 1511 O O . ALA B 1 69 ? 110.918 81.807 13.832 1.00 33.81 49 ALA B O 1
ATOM 1513 N N . GLU B 1 70 ? 109.623 83.629 13.936 1.00 34.58 50 GLU B N 1
ATOM 1514 C CA . GLU B 1 70 ? 110.470 84.307 12.958 1.00 35.52 50 GLU B CA 1
ATOM 1515 C C . GLU B 1 70 ? 111.813 84.712 13.587 1.00 35.05 50 GLU B C 1
ATOM 1516 O O . GLU B 1 70 ? 112.874 84.621 12.946 1.00 33.18 50 GLU B O 1
ATOM 1522 N N . HIS B 1 71 ? 111.762 85.137 14.851 1.00 36.58 51 HIS B N 1
ATOM 1523 C CA . HIS B 1 71 ? 112.970 85.543 15.566 1.00 35.77 51 HIS B CA 1
ATOM 1524 C C . HIS B 1 71 ? 113.919 84.353 15.691 1.00 35.94 51 HIS B C 1
ATOM 1525 O O . HIS B 1 71 ? 115.121 84.500 15.502 1.00 34.88 51 HIS B O 1
ATOM 1532 N N . TYR B 1 72 ? 113.362 83.173 15.979 1.00 35.82 52 TYR B N 1
ATOM 1533 C CA . TYR B 1 72 ? 114.156 81.951 16.159 1.00 36.91 52 TYR B CA 1
ATOM 1534 C C . TYR B 1 72 ? 114.096 80.920 15.011 1.00 39.66 52 TYR B C 1
ATOM 1535 O O . TYR B 1 72 ? 114.323 79.723 15.227 1.00 38.77 52 TYR B O 1
ATOM 1544 N N . GLN B 1 73 ? 113.803 81.380 13.799 1.00 41.83 53 GLN B N 1
ATOM 1545 C CA . GLN B 1 73 ? 113.714 80.491 12.639 1.00 44.19 53 GLN B CA 1
ATOM 1546 C C . GLN B 1 73 ? 114.930 79.591 12.438 1.00 43.29 53 GLN B C 1
ATOM 1547 O O . GLN B 1 73 ? 114.788 78.465 11.973 1.00 43.58 53 GLN B O 1
ATOM 1553 N N . ASP B 1 74 ? 116.118 80.073 12.787 1.00 43.31 54 ASP B N 1
ATOM 1554 C CA . ASP B 1 74 ? 117.338 79.278 12.624 1.00 44.01 54 ASP B CA 1
ATOM 1555 C C . ASP B 1 74 ? 117.452 78.100 13.585 1.00 43.48 54 ASP B C 1
ATOM 1556 O O . ASP B 1 74 ? 118.247 77.191 13.362 1.00 44.04 54 ASP B O 1
ATOM 1561 N N . LEU B 1 75 ? 116.670 78.116 14.657 1.00 41.97 55 LEU B N 1
ATOM 1562 C CA . LEU B 1 75 ? 116.708 77.036 15.635 1.00 41.96 55 LEU B CA 1
ATOM 1563 C C . LEU B 1 75 ? 115.534 76.074 15.445 1.00 43.15 55 LEU B C 1
ATOM 1564 O O . LEU B 1 75 ? 115.372 75.122 16.197 1.00 40.89 55 LEU B O 1
ATOM 1569 N N . ARG B 1 76 ? 114.726 76.329 14.427 1.00 44.97 56 ARG B N 1
ATOM 1570 C CA . ARG B 1 76 ? 113.562 75.507 14.152 1.00 49.48 56 ARG B CA 1
ATOM 1571 C C . ARG B 1 76 ? 113.897 74.042 13.902 1.00 49.19 56 ARG B C 1
ATOM 1572 O O . ARG B 1 76 ? 113.076 73.181 14.177 1.00 49.86 56 ARG B O 1
ATOM 1580 N N . ARG B 1 77 ? 115.102 73.761 13.403 1.00 49.52 57 ARG B N 1
ATOM 1581 C CA . ARG B 1 77 ? 115.533 72.383 13.108 1.00 49.36 57 ARG B CA 1
ATOM 1582 C C . ARG B 1 77 ? 116.614 71.871 14.061 1.00 46.34 57 ARG B C 1
ATOM 1583 O O . ARG B 1 77 ? 117.437 71.035 13.682 1.00 45.56 57 ARG B O 1
ATOM 1591 N N . LYS B 1 78 ? 116.624 72.380 15.289 1.00 43.04 58 LYS B N 1
ATOM 1592 C CA . LYS B 1 78 ? 117.606 71.971 16.297 1.00 38.82 58 LYS B CA 1
ATOM 1593 C C . LYS B 1 78 ? 116.832 71.409 17.473 1.00 34.31 58 LYS B C 1
ATOM 1594 O O . LYS B 1 78 ? 115.637 71.612 17.577 1.00 32.98 58 LYS B O 1
ATOM 1600 N N . PRO B 1 79 ? 117.507 70.689 18.372 1.00 33.28 59 PRO B N 1
ATOM 1601 C CA . PRO B 1 79 ? 116.833 70.111 19.539 1.00 31.75 59 PRO B CA 1
ATOM 1602 C C . PRO B 1 79 ? 116.188 71.158 20.448 1.00 30.86 59 PRO B C 1
ATOM 1603 O O . PRO B 1 79 ? 116.648 72.294 20.540 1.00 30.62 59 PRO B O 1
ATOM 1607 N N . PHE B 1 80 ? 115.112 70.754 21.113 1.00 28.23 60 PHE B N 1
ATOM 1608 C CA . PHE B 1 80 ? 114.438 71.590 22.091 1.00 28.80 60 PHE B CA 1
ATOM 1609 C C . PHE B 1 80 ? 113.810 72.907 21.643 1.00 29.14 60 PHE B C 1
ATOM 1610 O O . PHE B 1 80 ? 113.647 73.816 22.449 1.00 27.66 60 PHE B O 1
ATOM 1618 N N . TYR B 1 81 ? 113.447 73.002 20.365 1.00 28.50 61 TYR B N 1
ATOM 1619 C CA . TYR B 1 81 ? 112.797 74.197 19.846 1.00 28.26 61 TYR B CA 1
ATOM 1620 C C . TYR B 1 81 ? 111.474 74.437 20.614 1.00 28.50 61 TYR B C 1
ATOM 1621 O O . TYR B 1 81 ? 111.196 75.537 21.054 1.00 28.23 61 TYR B O 1
ATOM 1630 N N . PRO B 1 82 ? 110.646 73.397 20.792 1.00 29.50 62 PRO B N 1
ATOM 1631 C CA . PRO B 1 82 ? 109.401 73.653 21.532 1.00 28.63 62 PRO B CA 1
ATOM 1632 C C . PRO B 1 82 ? 109.653 74.165 22.958 1.00 28.76 62 PRO B C 1
ATOM 1633 O O . PRO B 1 82 ? 108.915 75.023 23.461 1.00 27.63 62 PRO B O 1
ATOM 1637 N N . ALA B 1 83 ? 110.667 73.626 23.632 1.00 26.82 63 ALA B N 1
ATOM 1638 C CA . ALA B 1 83 ? 110.964 74.097 24.987 1.00 26.48 63 ALA B CA 1
ATOM 1639 C C . ALA B 1 83 ? 111.370 75.585 24.894 1.00 24.84 63 ALA B C 1
ATOM 1640 O O . ALA B 1 83 ? 111.051 76.368 25.787 1.00 25.58 63 ALA B O 1
ATOM 1642 N N . LEU B 1 84 ? 112.053 75.965 23.810 1.00 24.58 64 LEU B N 1
ATOM 1643 C CA . LEU B 1 84 ? 112.483 77.350 23.606 1.00 26.94 64 LEU B CA 1
ATOM 1644 C C . LEU B 1 84 ? 111.296 78.317 23.447 1.00 29.36 64 LEU B C 1
ATOM 1645 O O . LEU B 1 84 ? 111.255 79.370 24.077 1.00 30.75 64 LEU B O 1
ATOM 1650 N N . ILE B 1 85 ? 110.325 77.954 22.619 1.00 29.07 65 ILE B N 1
ATOM 1651 C CA . ILE B 1 85 ? 109.165 78.798 22.407 1.00 28.70 65 ILE B CA 1
ATOM 1652 C C . ILE B 1 85 ? 108.333 78.880 23.673 1.00 29.27 65 ILE B C 1
ATOM 1653 O O . ILE B 1 85 ? 107.744 79.912 23.958 1.00 29.59 65 ILE B O 1
ATOM 1658 N N . ARG B 1 86 ? 108.305 77.801 24.440 1.00 28.89 66 ARG B N 1
ATOM 1659 C CA . ARG B 1 86 ? 107.526 77.755 25.664 1.00 30.78 66 ARG B CA 1
ATOM 1660 C C . ARG B 1 86 ? 108.074 78.758 26.704 1.00 29.51 66 ARG B C 1
ATOM 1661 O O . ARG B 1 86 ? 107.332 79.503 27.349 1.00 27.25 66 ARG B O 1
ATOM 1669 N N . TYR B 1 87 ? 109.390 78.753 26.858 1.00 28.36 67 TYR B N 1
ATOM 1670 C CA . TYR B 1 87 ? 110.062 79.616 27.800 1.00 27.71 67 TYR B CA 1
ATOM 1671 C C . TYR B 1 87 ? 109.871 81.079 27.420 1.00 27.51 67 TYR B C 1
ATOM 1672 O O . TYR B 1 87 ? 109.438 81.881 28.245 1.00 29.02 67 TYR B O 1
ATOM 1681 N N . MET B 1 88 ? 110.125 81.405 26.160 1.00 25.49 68 MET B N 1
ATOM 1682 C CA . MET B 1 88 ? 110.033 82.774 25.700 1.00 26.95 68 MET B CA 1
ATOM 1683 C C . MET B 1 88 ? 108.627 83.377 25.673 1.00 28.57 68 MET B C 1
ATOM 1684 O O . MET B 1 88 ? 108.460 84.584 25.435 1.00 28.56 68 MET B O 1
ATOM 1689 N N . SER B 1 89 ? 107.614 82.557 25.938 1.00 26.03 69 SER B N 1
ATOM 1690 C CA . SER B 1 89 ? 106.264 83.070 25.934 1.00 27.36 69 SER B CA 1
ATOM 1691 C C . SER B 1 89 ? 105.588 82.821 27.274 1.00 27.46 69 SER B C 1
ATOM 1692 O O . SER B 1 89 ? 104.396 83.048 27.443 1.00 29.73 69 SER B O 1
ATOM 1695 N N . SER B 1 90 ? 106.379 82.393 28.246 1.00 28.19 70 SER B N 1
ATOM 1696 C CA . SER B 1 90 ? 105.888 82.124 29.599 1.00 30.47 70 SER B CA 1
ATOM 1697 C C . SER B 1 90 ? 105.684 83.409 30.424 1.00 32.03 70 SER B C 1
ATOM 1698 O O . SER B 1 90 ? 105.320 83.342 31.599 1.00 32.30 70 SER B O 1
ATOM 1701 N N . GLY B 1 91 ? 105.945 84.571 29.820 1.00 31.05 71 GLY B N 1
ATOM 1702 C CA . GLY B 1 91 ? 105.800 85.826 30.527 1.00 28.91 71 GLY B CA 1
ATOM 1703 C C . GLY B 1 91 ? 106.269 86.969 29.653 1.00 28.08 71 GLY B C 1
ATOM 1704 O O . GLY B 1 91 ? 106.827 86.739 28.590 1.00 28.43 71 GLY B O 1
ATOM 1705 N N . PRO B 1 92 ? 106.067 88.222 30.076 1.00 29.99 72 PRO B N 1
ATOM 1706 C CA . PRO B 1 92 ? 106.504 89.346 29.253 1.00 29.33 72 PRO B CA 1
ATOM 1707 C C . PRO B 1 92 ? 108.019 89.495 29.106 1.00 29.15 72 PRO B C 1
ATOM 1708 O O . PRO B 1 92 ? 108.797 89.047 29.953 1.00 27.12 72 PRO B O 1
ATOM 1712 N N . VAL B 1 93 ? 108.421 90.118 28.006 1.00 27.83 73 VAL B N 1
ATOM 1713 C CA . VAL B 1 93 ? 109.817 90.389 27.740 1.00 26.64 73 VAL B CA 1
ATOM 1714 C C . VAL B 1 93 ? 109.909 91.911 27.548 1.00 27.06 73 VAL B C 1
ATOM 1715 O O . VAL B 1 93 ? 108.898 92.563 27.257 1.00 28.92 73 VAL B O 1
ATOM 1719 N N . VAL B 1 94 ? 111.095 92.480 27.734 1.00 25.29 74 VAL B N 1
ATOM 1720 C CA . VAL B 1 94 ? 111.273 93.901 27.495 1.00 24.20 74 VAL B CA 1
ATOM 1721 C C . VAL B 1 94 ? 112.246 93.984 26.328 1.00 23.44 74 VAL B C 1
ATOM 1722 O O . VAL B 1 94 ? 113.384 93.527 26.434 1.00 24.91 74 VAL B O 1
ATOM 1726 N N . ALA B 1 95 ? 111.786 94.528 25.205 1.00 22.18 75 ALA B N 1
ATOM 1727 C CA . ALA B 1 95 ? 112.615 94.669 24.008 1.00 23.79 75 ALA B CA 1
ATOM 1728 C C . ALA B 1 95 ? 113.127 96.116 23.942 1.00 24.17 75 ALA B C 1
ATOM 1729 O O . ALA B 1 95 ? 112.383 97.062 24.213 1.00 25.38 75 ALA B O 1
ATOM 1731 N N . MET B 1 96 ? 114.392 96.279 23.574 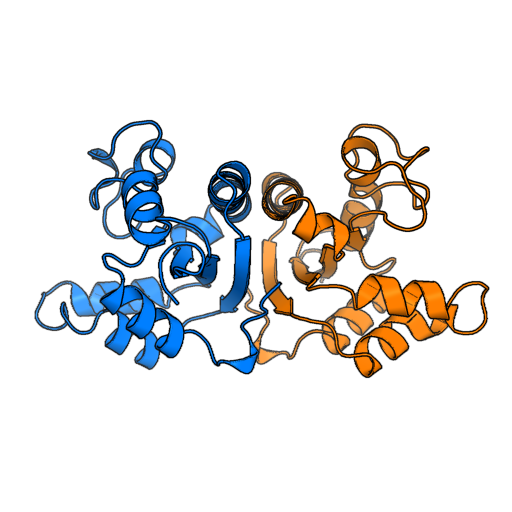1.00 25.00 76 MET B N 1
ATOM 1732 C CA . MET B 1 96 ? 115.021 97.599 23.528 1.00 25.28 76 MET B CA 1
ATOM 1733 C C . MET B 1 96 ? 115.861 97.760 22.296 1.00 23.98 76 MET B C 1
ATOM 1734 O O . MET B 1 96 ? 116.355 96.783 21.768 1.00 24.08 76 MET B O 1
ATOM 1739 N N . VAL B 1 97 ? 116.035 98.997 21.848 1.00 25.27 77 VAL B N 1
ATOM 1740 C CA . VAL B 1 97 ? 116.917 99.263 20.720 1.00 25.26 77 VAL B CA 1
ATOM 1741 C C . VAL B 1 97 ? 117.929 100.289 21.222 1.00 25.10 77 VAL B C 1
ATOM 1742 O O . VAL B 1 97 ? 117.558 101.380 21.643 1.00 23.85 77 VAL B O 1
ATOM 1746 N N . TRP B 1 98 ? 119.205 99.914 21.197 1.00 27.92 78 TRP B N 1
ATOM 1747 C CA . TRP B 1 98 ? 120.279 100.775 21.646 1.00 26.70 78 TRP B CA 1
ATOM 1748 C C . TRP B 1 98 ? 121.086 101.206 20.457 1.00 28.54 78 TRP B C 1
ATOM 1749 O O . TRP B 1 98 ? 121.302 100.433 19.535 1.00 29.22 78 TRP B O 1
ATOM 1760 N N . GLU B 1 99 ? 121.576 102.432 20.496 1.00 29.17 79 GLU B N 1
ATOM 1761 C CA . GLU B 1 99 ? 122.358 102.961 19.398 1.00 29.32 79 GLU B CA 1
ATOM 1762 C C . GLU B 1 99 ? 123.720 103.474 19.867 1.00 29.04 79 GLU B C 1
ATOM 1763 O O . GLU B 1 99 ? 123.828 104.076 20.939 1.00 29.03 79 GLU B O 1
ATOM 1769 N N . GLY B 1 100 ? 124.755 103.244 19.061 1.00 28.60 80 GLY B N 1
ATOM 1770 C CA . GLY B 1 100 ? 126.079 103.716 19.415 1.00 29.25 80 GLY B CA 1
ATOM 1771 C C . GLY B 1 100 ? 127.187 103.067 18.618 1.00 30.77 80 GLY B C 1
ATOM 1772 O O . GLY B 1 100 ? 126.982 102.057 17.934 1.00 32.15 80 GLY B O 1
ATOM 1773 N N . TYR B 1 101 ? 128.377 103.647 18.714 1.00 32.97 81 TYR B N 1
ATOM 1774 C CA . TYR B 1 101 ? 129.543 103.148 18.006 1.00 33.19 81 TYR B CA 1
ATOM 1775 C C . TYR B 1 101 ? 129.869 101.731 18.430 1.00 33.82 81 TYR B C 1
ATOM 1776 O O . TYR B 1 101 ? 130.036 101.463 19.614 1.00 34.05 81 TYR B O 1
ATOM 1785 N N . ASN B 1 102 ? 129.946 100.825 17.456 1.00 33.98 82 ASN B N 1
ATOM 1786 C CA . ASN B 1 102 ? 130.281 99.423 17.704 1.00 34.65 82 ASN B CA 1
ATOM 1787 C C . ASN B 1 102 ? 129.334 98.749 18.719 1.00 31.91 82 ASN B C 1
ATOM 1788 O O . ASN B 1 102 ? 129.704 97.795 19.397 1.00 31.47 82 ASN B O 1
ATOM 1793 N N . VAL B 1 103 ? 128.095 99.225 18.788 1.00 28.20 83 VAL B N 1
ATOM 1794 C CA . VAL B 1 103 ? 127.147 98.683 19.746 1.00 29.14 83 VAL B CA 1
ATOM 1795 C C . VAL B 1 103 ? 126.795 97.194 19.607 1.00 29.13 83 VAL B C 1
ATOM 1796 O O . VAL B 1 103 ? 126.528 96.532 20.612 1.00 26.85 83 VAL B O 1
ATOM 1800 N N . VAL B 1 104 ? 126.818 96.653 18.388 1.00 29.99 84 VAL B N 1
ATOM 1801 C CA . VAL B 1 104 ? 126.505 95.225 18.203 1.00 28.98 84 VAL B CA 1
ATOM 1802 C C . VAL B 1 104 ? 127.530 94.334 18.905 1.00 29.30 84 VAL B C 1
ATOM 1803 O O . VAL B 1 104 ? 127.170 93.515 19.744 1.00 30.69 84 VAL B O 1
ATOM 1807 N N . ARG B 1 105 ? 128.805 94.502 18.580 1.00 30.70 85 ARG B N 1
ATOM 1808 C CA . ARG B 1 105 ? 129.847 93.693 19.217 1.00 33.44 85 ARG B CA 1
ATOM 1809 C C . ARG B 1 105 ? 130.044 93.977 20.709 1.00 30.49 85 ARG B C 1
ATOM 1810 O O . ARG B 1 105 ? 130.369 93.070 21.460 1.00 31.21 85 ARG B O 1
ATOM 1818 N N . ALA B 1 106 ? 129.883 95.226 21.136 1.00 28.63 86 ALA B N 1
ATOM 1819 C CA . ALA B 1 106 ? 130.049 95.563 22.553 1.00 27.83 86 ALA B CA 1
ATOM 1820 C C . ALA B 1 106 ? 128.920 94.919 23.386 1.00 26.49 86 ALA B C 1
ATOM 1821 O O . ALA B 1 106 ? 129.174 94.352 24.446 1.00 24.99 86 ALA B O 1
ATOM 1823 N N . SER B 1 107 ? 127.685 94.986 22.892 1.00 27.51 87 SER B N 1
ATOM 1824 C CA . SER B 1 107 ? 126.559 94.385 23.597 1.00 28.52 87 SER B CA 1
ATOM 1825 C C . SER B 1 107 ? 126.769 92.877 23.689 1.00 30.91 87 SER B C 1
ATOM 1826 O O . SER B 1 107 ? 126.391 92.245 24.676 1.00 30.86 87 SER B O 1
ATOM 1829 N N . ARG B 1 108 ? 127.380 92.302 22.658 1.00 31.08 88 ARG B N 1
ATOM 1830 C CA . ARG B 1 108 ? 127.670 90.873 22.635 1.00 31.69 88 ARG B CA 1
ATOM 1831 C C . ARG B 1 108 ? 128.653 90.503 23.745 1.00 30.74 88 ARG B C 1
ATOM 1832 O O . ARG B 1 108 ? 128.440 89.534 24.464 1.00 30.51 88 ARG B O 1
ATOM 1840 N N . ALA B 1 109 ? 129.731 91.278 23.878 1.00 27.33 89 ALA B N 1
ATOM 1841 C CA . ALA B 1 109 ? 130.743 91.023 24.893 1.00 28.32 89 ALA B CA 1
ATOM 1842 C C . ALA B 1 109 ? 130.211 91.243 26.313 1.00 28.03 89 ALA B C 1
ATOM 1843 O O . ALA B 1 109 ? 130.656 90.587 27.255 1.00 27.79 89 ALA B O 1
ATOM 1845 N N . MET B 1 110 ? 129.262 92.165 26.456 1.00 27.19 90 MET B N 1
ATOM 1846 C CA . MET B 1 110 ? 128.693 92.493 27.755 1.00 27.93 90 MET B CA 1
ATOM 1847 C C . MET B 1 110 ? 127.746 91.441 28.301 1.00 28.02 90 MET B C 1
ATOM 1848 O O . MET B 1 110 ? 127.637 91.284 29.512 1.00 28.49 90 MET B O 1
ATOM 1853 N N . ILE B 1 111 ? 127.044 90.726 27.433 1.00 28.77 91 ILE B N 1
ATOM 1854 C CA . ILE B 1 111 ? 126.117 89.746 27.965 1.00 28.78 91 ILE B CA 1
ATOM 1855 C C . ILE B 1 111 ? 126.827 88.453 28.320 1.00 29.72 91 ILE B C 1
ATOM 1856 O O . ILE B 1 111 ? 126.363 87.717 29.188 1.00 29.05 91 ILE B O 1
ATOM 1861 N N . GLY B 1 112 ? 127.954 88.188 27.659 1.00 30.13 92 GLY B N 1
ATOM 1862 C CA . GLY B 1 112 ? 128.719 86.984 27.937 1.00 33.64 92 GLY B CA 1
ATOM 1863 C C . GLY B 1 112 ? 128.226 85.667 27.344 1.00 35.68 92 GLY B C 1
ATOM 1864 O O . GLY B 1 112 ? 127.221 85.600 26.629 1.00 36.31 92 GLY B O 1
ATOM 1865 N N . HIS B 1 113 ? 128.946 84.601 27.677 1.00 38.60 93 HIS B N 1
ATOM 1866 C CA . HIS B 1 113 ? 128.664 83.248 27.199 1.00 41.08 93 HIS B CA 1
ATOM 1867 C C . HIS B 1 113 ? 127.239 82.734 27.345 1.00 42.00 93 HIS B C 1
ATOM 1868 O O . HIS B 1 113 ? 126.595 82.941 28.373 1.00 39.36 93 HIS B O 1
ATOM 1875 N N . THR B 1 114 ? 126.775 82.043 26.301 1.00 43.89 94 THR B N 1
ATOM 1876 C CA . THR B 1 114 ? 125.435 81.439 26.232 1.00 46.29 94 THR B CA 1
ATOM 1877 C C . THR B 1 114 ? 125.191 80.584 27.471 1.00 46.97 94 THR B C 1
ATOM 1878 O O . THR B 1 114 ? 124.101 80.587 28.060 1.00 45.25 94 THR B O 1
ATOM 1882 N N . ASP B 1 115 ? 126.227 79.837 27.839 1.00 48.99 95 ASP B N 1
ATOM 1883 C CA . ASP B 1 115 ? 126.196 78.961 29.000 1.00 52.79 95 ASP B CA 1
ATOM 1884 C C . ASP B 1 115 ? 126.552 79.787 30.241 1.00 53.00 95 ASP B C 1
ATOM 1885 O O . ASP B 1 115 ? 127.700 79.798 30.684 1.00 53.15 95 ASP B O 1
ATOM 1890 N N . SER B 1 116 ? 125.556 80.487 30.779 1.00 54.24 96 SER B N 1
ATOM 1891 C CA . SER B 1 116 ? 125.720 81.340 31.961 1.00 56.16 96 SER B CA 1
ATOM 1892 C C . SER B 1 116 ? 126.735 80.853 32.999 1.00 56.33 96 SER B C 1
ATOM 1893 O O . SER B 1 116 ? 127.504 81.658 33.534 1.00 55.44 96 SER B O 1
ATOM 1896 N N . ALA B 1 117 ? 126.724 79.546 33.282 1.00 56.95 97 ALA B N 1
ATOM 1897 C CA . ALA B 1 117 ? 127.632 78.947 34.258 1.00 56.62 97 ALA B CA 1
ATOM 1898 C C . ALA B 1 117 ? 129.107 79.179 33.907 1.00 56.70 97 ALA B C 1
ATOM 1899 O O . ALA B 1 117 ? 129.963 79.247 34.800 1.00 57.20 97 ALA B O 1
ATOM 1901 N N . GLU B 1 118 ? 129.412 79.311 32.618 1.00 56.02 98 GLU B N 1
ATOM 1902 C CA . GLU B 1 118 ? 130.794 79.547 32.228 1.00 55.34 98 GLU B CA 1
ATOM 1903 C C . GLU B 1 118 ? 131.022 80.960 31.685 1.00 52.85 98 GLU B C 1
ATOM 1904 O O . GLU B 1 118 ? 132.060 81.251 31.069 1.00 51.84 98 GLU B O 1
ATOM 1910 N N . ALA B 1 119 ? 130.043 81.832 31.913 1.00 48.85 99 ALA B N 1
ATOM 1911 C CA . ALA B 1 119 ? 130.149 83.222 31.492 1.00 43.46 99 ALA B CA 1
ATOM 1912 C C . ALA B 1 119 ? 131.068 83.896 32.513 1.00 38.73 99 ALA B C 1
ATOM 1913 O O . ALA B 1 119 ? 131.015 83.600 33.704 1.00 39.22 99 ALA B O 1
ATOM 1915 N N . ALA B 1 120 ? 131.923 84.795 32.051 1.00 35.57 100 ALA B N 1
ATOM 1916 C CA . ALA B 1 120 ? 132.859 85.462 32.958 1.00 32.79 100 ALA B CA 1
ATOM 1917 C C . ALA B 1 120 ? 132.179 86.475 33.884 1.00 31.09 100 ALA B C 1
ATOM 1918 O O . ALA B 1 120 ? 131.265 87.202 33.464 1.00 30.67 100 ALA B O 1
ATOM 1920 N N . PRO B 1 121 ? 132.591 86.517 35.164 1.00 29.26 101 PRO B N 1
ATOM 1921 C CA . PRO B 1 121 ? 131.975 87.482 36.078 1.00 28.77 101 PRO B CA 1
ATOM 1922 C C . PRO B 1 121 ? 132.259 88.871 35.527 1.00 27.27 101 PRO B C 1
ATOM 1923 O O . PRO B 1 121 ? 133.350 89.125 35.030 1.00 28.68 101 PRO B O 1
ATOM 1927 N N . GLY B 1 122 ? 131.268 89.755 35.588 1.00 24.99 102 GLY B N 1
ATOM 1928 C CA . GLY B 1 122 ? 131.430 91.081 35.011 1.00 25.18 102 GLY B CA 1
ATOM 1929 C C . GLY B 1 122 ? 130.460 91.230 33.836 1.00 24.77 102 GLY B C 1
ATOM 1930 O O . GLY B 1 122 ? 130.023 92.330 33.519 1.00 26.27 102 GLY B O 1
ATOM 1931 N N . THR B 1 123 ? 130.137 90.124 33.170 1.00 23.51 103 THR B N 1
ATOM 1932 C CA . THR B 1 123 ? 129.176 90.157 32.071 1.00 23.64 103 THR B CA 1
ATOM 1933 C C . THR B 1 123 ? 127.809 89.983 32.723 1.00 22.53 103 THR B C 1
ATOM 1934 O O . THR B 1 123 ? 127.710 89.558 33.887 1.00 24.70 103 THR B O 1
ATOM 1938 N N . ILE B 1 124 ? 126.756 90.290 31.987 1.00 21.43 104 ILE B N 1
ATOM 1939 C CA . ILE B 1 124 ? 125.433 90.141 32.548 1.00 21.38 104 ILE B CA 1
ATOM 1940 C C . ILE B 1 124 ? 125.080 88.680 32.908 1.00 23.86 104 ILE B C 1
ATOM 1941 O O . ILE B 1 124 ? 124.534 88.429 33.984 1.00 23.68 104 ILE B O 1
ATOM 1946 N N . ARG B 1 125 ? 125.406 87.722 32.043 1.00 23.71 105 ARG B N 1
ATOM 1947 C CA . ARG B 1 125 ? 125.091 86.327 32.355 1.00 25.05 105 ARG B CA 1
ATOM 1948 C C . ARG B 1 125 ? 125.971 85.822 33.480 1.00 25.55 105 ARG B C 1
ATOM 1949 O O . ARG B 1 125 ? 125.497 85.122 34.355 1.00 24.89 105 ARG B O 1
ATOM 1957 N N . GLY B 1 126 ? 127.245 86.210 33.468 1.00 25.71 106 GLY B N 1
ATOM 1958 C CA . GLY B 1 126 ? 128.162 85.806 34.521 1.00 24.46 106 GLY B CA 1
ATOM 1959 C C . GLY B 1 126 ? 127.779 86.341 35.900 1.00 24.57 106 GLY B C 1
ATOM 1960 O O . GLY B 1 126 ? 128.076 85.710 36.912 1.00 24.77 106 GLY B O 1
ATOM 1961 N N . ASP B 1 127 ? 127.111 87.490 35.961 1.00 24.65 107 ASP B N 1
ATOM 1962 C CA . ASP B 1 127 ? 126.725 88.056 37.248 1.00 23.32 107 ASP B CA 1
ATOM 1963 C C . ASP B 1 127 ? 125.346 87.654 37.729 1.00 24.56 107 ASP B C 1
ATOM 1964 O O . ASP B 1 127 ? 125.117 87.536 38.953 1.00 21.84 107 ASP B O 1
ATOM 1969 N N . PHE B 1 128 ? 124.428 87.432 36.788 1.00 24.37 108 PHE B N 1
ATOM 1970 C CA . PHE B 1 128 ? 123.042 87.152 37.160 1.00 27.47 108 PHE B CA 1
ATOM 1971 C C . PHE B 1 128 ? 122.419 85.822 36.879 1.00 29.08 108 PHE B C 1
ATOM 1972 O O . PHE B 1 128 ? 121.357 85.527 37.402 1.00 29.79 108 PHE B O 1
ATOM 1980 N N . SER B 1 129 ? 123.057 85.021 36.045 1.00 32.27 109 SER B N 1
ATOM 1981 C CA . SER B 1 129 ? 122.481 83.752 35.676 1.00 35.75 109 SER B CA 1
ATOM 1982 C C . SER B 1 129 ? 123.359 82.540 35.942 1.00 38.23 109 SER B C 1
ATOM 1983 O O . SER B 1 129 ? 124.579 82.647 36.057 1.00 37.60 109 SER B O 1
ATOM 1986 N N . VAL B 1 130 ? 122.725 81.376 36.034 1.00 42.83 110 VAL B N 1
ATOM 1987 C CA . VAL B 1 130 ? 123.465 80.143 36.242 1.00 48.47 110 VAL B CA 1
ATOM 1988 C C . VAL B 1 130 ? 123.185 79.066 35.165 1.00 51.50 110 VAL B C 1
ATOM 1989 O O . VAL B 1 130 ? 124.013 78.186 34.947 1.00 52.80 110 VAL B O 1
ATOM 1993 N N . HIS B 1 131 ? 122.044 79.168 34.474 1.00 55.97 111 HIS B N 1
ATOM 1994 C CA . HIS B 1 131 ? 121.636 78.214 33.420 1.00 58.22 111 HIS B CA 1
ATOM 1995 C C . HIS B 1 131 ? 121.998 78.601 31.978 1.00 58.65 111 HIS B C 1
ATOM 1996 O O . HIS B 1 131 ? 122.392 79.732 31.705 1.00 58.96 111 HIS B O 1
ATOM 2003 N N . ILE B 1 132 ? 121.844 77.632 31.071 1.00 59.87 112 ILE B N 1
ATOM 2004 C CA . ILE B 1 132 ? 122.079 77.788 29.622 1.00 59.60 112 ILE B CA 1
ATOM 2005 C C . ILE B 1 132 ? 120.712 78.151 29.047 1.00 58.47 112 ILE B C 1
ATOM 2006 O O . ILE B 1 132 ? 120.593 79.031 28.188 1.00 57.38 112 ILE B O 1
ATOM 2011 N N . SER B 1 133 ? 119.695 77.430 29.535 1.00 56.68 113 SER B N 1
ATOM 2012 C CA . SER B 1 133 ? 118.303 77.616 29.137 1.00 54.12 113 SER B CA 1
ATOM 2013 C C . SER B 1 133 ? 117.872 79.012 29.488 1.00 50.93 113 SER B C 1
ATOM 2014 O O . SER B 1 133 ? 117.800 79.881 28.625 1.00 52.40 113 SER B O 1
ATOM 2017 N N . ARG B 1 134 ? 117.571 79.221 30.761 1.00 46.40 114 ARG B N 1
ATOM 2018 C CA . ARG B 1 134 ? 117.171 80.536 31.224 1.00 42.34 114 ARG B CA 1
ATOM 2019 C C . ARG B 1 134 ? 118.426 81.401 31.405 1.00 38.07 114 ARG B C 1
ATOM 2020 O O . ARG B 1 134 ? 119.061 81.379 32.464 1.00 36.77 114 ARG B O 1
ATOM 2028 N N . ASN B 1 135 ? 118.796 82.153 30.370 1.00 31.96 115 ASN B N 1
ATOM 2029 C CA . ASN B 1 135 ? 119.983 82.984 30.471 1.00 29.20 115 ASN B CA 1
ATOM 2030 C C . ASN B 1 135 ? 119.748 84.505 30.439 1.00 25.97 115 ASN B C 1
ATOM 2031 O O . ASN B 1 135 ? 120.531 85.276 29.871 1.00 23.10 115 ASN B O 1
ATOM 2036 N N . VAL B 1 136 ? 118.630 84.909 31.037 1.00 23.55 116 VAL B N 1
ATOM 2037 C CA . VAL B 1 136 ? 118.296 86.312 31.242 1.00 20.86 116 VAL B CA 1
ATOM 2038 C C . VAL B 1 136 ? 118.150 87.319 30.102 1.00 21.78 116 VAL B C 1
ATOM 2039 O O . VAL B 1 136 ? 117.194 88.095 30.073 1.00 21.17 116 VAL B O 1
ATOM 2043 N N . ILE B 1 137 ? 119.080 87.313 29.159 1.00 22.75 117 ILE B N 1
ATOM 2044 C CA . ILE B 1 137 ? 119.048 88.339 28.143 1.00 23.06 117 ILE B CA 1
ATOM 2045 C C . ILE B 1 137 ? 119.406 87.879 26.727 1.00 23.86 117 ILE B C 1
ATOM 2046 O O . ILE B 1 137 ? 120.019 86.823 26.543 1.00 23.85 117 ILE B O 1
ATOM 2051 N N . HIS B 1 138 ? 119.006 88.675 25.732 1.00 23.76 118 HIS B N 1
ATOM 2052 C CA . HIS B 1 138 ? 119.321 88.414 24.316 1.00 23.84 118 HIS B CA 1
ATOM 2053 C C . HIS B 1 138 ? 119.875 89.676 23.647 1.00 24.41 118 HIS B C 1
ATOM 2054 O O . HIS B 1 138 ? 119.425 90.786 23.948 1.00 26.37 118 HIS B O 1
ATOM 2061 N N . ALA B 1 139 ? 120.828 89.512 22.731 1.00 25.10 119 ALA B N 1
ATOM 2062 C CA . ALA B 1 139 ? 121.409 90.643 21.978 1.00 25.92 119 ALA B CA 1
ATOM 2063 C C . ALA B 1 139 ? 121.698 90.136 20.561 1.00 27.19 119 ALA B C 1
ATOM 2064 O O . ALA B 1 139 ? 122.138 88.990 20.404 1.00 28.18 119 ALA B O 1
ATOM 2066 N N . SER B 1 140 ? 121.459 90.968 19.545 1.00 27.43 120 SER B N 1
ATOM 2067 C CA . SER B 1 140 ? 121.701 90.582 18.155 1.00 27.65 120 SER B CA 1
ATOM 2068 C C . SER B 1 140 ? 123.139 90.145 18.003 1.00 29.01 120 SER B C 1
ATOM 2069 O O . SER B 1 140 ? 124.032 90.729 18.615 1.00 28.99 120 SER B O 1
ATOM 2072 N N . ASP B 1 141 ? 123.372 89.124 17.181 1.00 32.12 121 ASP B N 1
ATOM 2073 C CA . ASP B 1 141 ? 124.728 88.628 16.999 1.00 35.21 121 ASP B CA 1
ATOM 2074 C C . ASP B 1 141 ? 125.509 89.283 15.867 1.00 33.44 121 ASP B C 1
ATOM 2075 O O . ASP B 1 141 ? 126.701 89.041 15.720 1.00 34.16 121 ASP B O 1
ATOM 2080 N N . SER B 1 142 ? 124.856 90.139 15.097 1.00 33.24 122 SER B N 1
ATOM 2081 C CA . SER B 1 142 ? 125.544 90.813 14.007 1.00 32.84 122 SER B CA 1
ATOM 2082 C C . SER B 1 142 ? 124.739 92.016 13.522 1.00 33.97 122 SER B C 1
ATOM 2083 O O . SER B 1 142 ? 123.550 92.150 13.851 1.00 33.32 122 SER B O 1
ATOM 2086 N N . VAL B 1 143 ? 125.379 92.867 12.719 1.00 33.79 123 VAL B N 1
ATOM 2087 C CA . VAL B 1 143 ? 124.715 94.041 12.172 1.00 35.55 123 VAL B CA 1
ATOM 2088 C C . VAL B 1 143 ? 123.515 93.675 11.305 1.00 36.76 123 VAL B C 1
ATOM 2089 O O . VAL B 1 143 ? 122.446 94.288 11.439 1.00 37.43 123 VAL B O 1
ATOM 2093 N N . GLU B 1 144 ? 123.661 92.690 10.420 1.00 37.48 124 GLU B N 1
ATOM 2094 C CA . GLU B 1 144 ? 122.524 92.334 9.575 1.00 39.57 124 GLU B CA 1
ATOM 2095 C C . GLU B 1 144 ? 121.432 91.660 10.414 1.00 37.27 124 GLU B C 1
ATOM 2096 O O . GLU B 1 144 ? 120.238 91.846 10.156 1.00 38.17 124 GLU B O 1
ATOM 2102 N N . GLY B 1 145 ? 121.842 90.900 11.429 1.00 34.74 125 GLY B N 1
ATOM 2103 C CA . GLY B 1 145 ? 120.876 90.250 12.301 1.00 32.17 125 GLY B CA 1
ATOM 2104 C C . GLY B 1 145 ? 120.118 91.315 13.076 1.00 30.87 125 GLY B C 1
ATOM 2105 O O . GLY B 1 145 ? 118.901 91.216 13.270 1.00 30.55 125 GLY B O 1
ATOM 2106 N N . ALA B 1 146 ? 120.837 92.346 13.520 1.00 30.31 126 ALA B N 1
ATOM 2107 C CA . ALA B 1 146 ? 120.208 93.445 14.245 1.00 31.04 126 ALA B CA 1
ATOM 2108 C C . ALA B 1 146 ? 119.156 94.146 13.373 1.00 29.95 126 ALA B C 1
ATOM 2109 O O . ALA B 1 146 ? 118.042 94.386 13.829 1.00 29.86 126 ALA B O 1
ATOM 2111 N N . GLN B 1 147 ? 119.503 94.477 12.127 1.00 32.18 127 GLN B N 1
ATOM 2112 C CA . GLN B 1 147 ? 118.544 95.128 11.232 1.00 35.04 127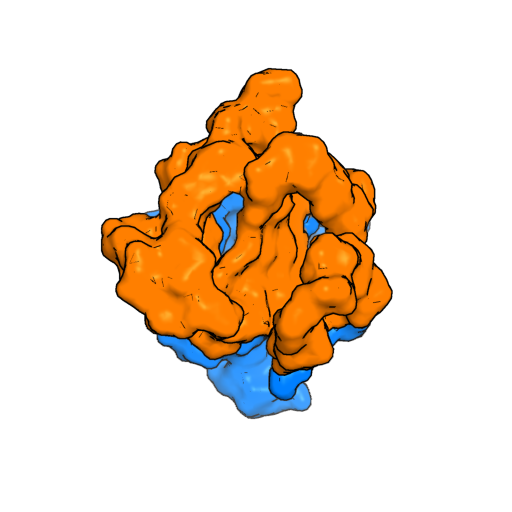 GLN B CA 1
ATOM 2113 C C . GLN B 1 147 ? 117.290 94.275 11.108 1.00 32.74 127 GLN B C 1
ATOM 2114 O O . GLN B 1 147 ? 116.164 94.783 11.109 1.00 31.19 127 GLN B O 1
ATOM 2120 N N . ARG B 1 148 ? 117.482 92.967 10.979 1.00 32.84 128 ARG B N 1
ATOM 2121 C CA . ARG B 1 148 ? 116.338 92.077 10.846 1.00 32.92 128 ARG B CA 1
ATOM 2122 C C . ARG B 1 148 ? 115.488 92.076 12.118 1.00 31.93 128 ARG B C 1
ATOM 2123 O O . ARG B 1 148 ? 114.282 92.331 12.065 1.00 31.83 128 ARG B O 1
ATOM 2131 N N . GLU B 1 149 ? 116.126 91.808 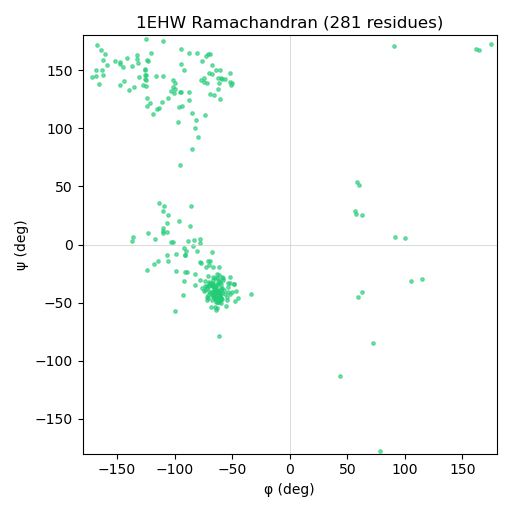13.261 1.00 30.96 129 GLU B N 1
ATOM 2132 C CA . GLU B 1 149 ? 115.409 91.743 14.533 1.00 29.30 129 GLU B CA 1
ATOM 2133 C C . GLU B 1 149 ? 114.666 93.026 14.905 1.00 28.18 129 GLU B C 1
ATOM 2134 O O . GLU B 1 149 ? 113.531 92.974 15.373 1.00 26.33 129 GLU B O 1
ATOM 2140 N N . ILE B 1 150 ? 115.292 94.178 14.682 1.00 28.23 130 ILE B N 1
ATOM 2141 C CA . ILE B 1 150 ? 114.655 95.450 15.004 1.00 30.15 130 ILE B CA 1
ATOM 2142 C C . ILE B 1 150 ? 113.368 95.622 14.199 1.00 31.63 130 ILE B C 1
ATOM 2143 O O . ILE B 1 150 ? 112.329 95.987 14.762 1.00 30.71 130 ILE B O 1
ATOM 2148 N N . GLN B 1 151 ? 113.428 95.342 12.893 1.00 34.46 131 GLN B N 1
ATOM 2149 C CA . GLN B 1 151 ? 112.235 95.451 12.033 1.00 36.57 131 GLN B CA 1
ATOM 2150 C C . GLN B 1 151 ? 111.164 94.472 12.483 1.00 35.19 131 GLN B C 1
ATOM 2151 O O . GLN B 1 151 ? 109.971 94.745 12.388 1.00 34.51 131 GLN B O 1
ATOM 2157 N N . LEU B 1 152 ? 111.600 93.335 13.000 1.00 33.64 132 LEU B N 1
ATOM 2158 C CA . LEU B 1 152 ? 110.678 92.334 13.485 1.00 32.69 132 LEU B CA 1
ATOM 2159 C C . LEU B 1 152 ? 109.892 92.786 14.738 1.00 32.76 132 LEU B C 1
ATOM 2160 O O . LEU B 1 152 ? 108.668 92.659 14.783 1.00 32.46 132 LEU B O 1
ATOM 2165 N N . TRP B 1 153 ? 110.579 93.339 15.744 1.00 31.97 133 TRP B N 1
ATOM 2166 C CA . TRP B 1 153 ? 109.892 93.742 16.979 1.00 29.93 133 TRP B CA 1
ATOM 2167 C C . TRP B 1 153 ? 109.316 95.145 17.054 1.00 31.26 133 TRP B C 1
ATOM 2168 O O . TRP B 1 153 ? 108.394 95.400 17.829 1.00 32.18 133 TRP B O 1
ATOM 2179 N N . PHE B 1 154 ? 109.851 96.058 16.252 1.00 32.13 134 PHE B N 1
ATOM 2180 C CA . PHE B 1 154 ? 109.395 97.445 16.306 1.00 33.31 134 PHE B CA 1
ATOM 2181 C C . PHE B 1 154 ? 108.938 98.028 14.970 1.00 36.10 134 PHE B C 1
ATOM 2182 O O . PHE B 1 154 ? 109.423 97.657 13.906 1.00 33.28 134 PHE B O 1
ATOM 2190 N N . GLN B 1 155 ? 108.017 98.976 15.049 1.00 37.94 135 GLN B N 1
ATOM 2191 C CA . GLN B 1 155 ? 107.587 99.687 13.863 1.00 40.90 135 GLN B CA 1
ATOM 2192 C C . GLN B 1 155 ? 108.484 100.932 13.879 1.00 41.45 135 GLN B C 1
ATOM 2193 O O . GLN B 1 155 ? 108.964 101.337 14.946 1.00 39.64 135 GLN B O 1
ATOM 2199 N N . SER B 1 156 ? 108.718 101.533 12.714 1.00 41.96 136 SER B N 1
ATOM 2200 C CA . SER B 1 156 ? 109.562 102.726 12.622 1.00 42.59 136 SER B CA 1
ATOM 2201 C C . SER B 1 156 ? 109.074 103.876 13.484 1.00 41.51 136 SER B C 1
ATOM 2202 O O . SER B 1 156 ? 109.863 104.686 13.941 1.00 40.98 136 SER B O 1
ATOM 2205 N N . SER B 1 157 ? 107.771 103.950 13.689 1.00 41.89 137 SER B N 1
ATOM 2206 C CA . SER B 1 157 ? 107.194 105.031 14.464 1.00 43.17 137 SER B CA 1
ATOM 2207 C C . SER B 1 157 ? 107.364 104.827 15.960 1.00 42.66 137 SER B C 1
ATOM 2208 O O . SER B 1 157 ? 106.842 105.601 16.767 1.00 43.87 137 SER B O 1
ATOM 2211 N N . GLU B 1 158 ? 108.076 103.772 16.335 1.00 41.41 138 GLU B N 1
ATOM 2212 C CA . GLU B 1 158 ? 108.303 103.502 17.746 1.00 41.00 138 GLU B CA 1
ATOM 2213 C C . GLU B 1 158 ? 109.738 103.835 18.109 1.00 41.23 138 GLU B C 1
ATOM 2214 O O . GLU B 1 158 ? 110.103 103.844 19.275 1.00 42.58 138 GLU B O 1
ATOM 2220 N N . LEU B 1 159 ? 110.550 104.106 17.095 1.00 41.23 139 LEU B N 1
ATOM 2221 C CA . LEU B 1 159 ? 111.944 104.450 17.313 1.00 43.70 139 LEU B CA 1
ATOM 2222 C C . LEU B 1 159 ? 112.048 105.963 17.342 1.00 46.17 139 LEU B C 1
ATOM 2223 O O . LEU B 1 159 ? 111.495 106.643 16.477 1.00 46.48 139 LEU B O 1
ATOM 2228 N N . VAL B 1 160 ? 112.725 106.486 18.361 1.00 48.40 140 VAL B N 1
ATOM 2229 C CA . VAL B 1 160 ? 112.900 107.925 18.518 1.00 50.65 140 VAL B CA 1
ATOM 2230 C C . VAL B 1 160 ? 114.393 108.206 18.545 1.00 53.69 140 VAL B C 1
ATOM 2231 O O . VAL B 1 160 ? 115.116 107.664 19.377 1.00 53.37 140 VAL B O 1
ATOM 2235 N N . SER B 1 161 ? 114.870 109.033 17.626 1.00 57.62 141 SER B N 1
ATOM 2236 C CA . SER B 1 161 ? 116.291 109.360 17.606 1.00 61.72 141 SER B CA 1
ATOM 2237 C C . SER B 1 161 ? 116.562 110.678 18.338 1.00 63.78 141 SER B C 1
ATOM 2238 O O . SER B 1 161 ? 116.054 111.732 17.938 1.00 65.15 141 SER B O 1
ATOM 2241 N N . TRP B 1 162 ? 117.354 110.615 19.411 1.00 64.65 142 TRP B N 1
ATOM 2242 C CA . TRP B 1 162 ? 117.677 111.811 20.189 1.00 65.07 142 TRP B CA 1
ATOM 2243 C C . TRP B 1 162 ? 119.178 111.932 20.475 1.00 66.65 142 TRP B C 1
ATOM 2244 O O . TRP B 1 162 ? 119.969 111.252 19.778 1.00 68.24 142 TRP B O 1
#

CATH classification: 3.30.70.141